Protein AF-A0AAV5EXF1-F1 (afdb_monomer_lite)

Foldseek 3Di:
DDPVVVVVVVVVVVPDDDDDDDALLVVQVVVVVCQVPDPDHALFAAAEAEDQAEHPPPPDDPPDDDPPQLCVSHPVVCQDPPQDHHAYEYEYEDPHYDQNSRQSNRVSSVHYYHYDDDPVCVVVVVCVRVVQSVQWFWFFKKKKKFFDDPQKFWDDKDFPSWDKDQDPSRGMIMTGPGIDGAFDKGKMKIKMFADDDQAKGFTMWMKMWTAGSVVRDIDIDTDDTDIDHHDNDDPPDPDDPVVVVVVPGTDIDMDMDMDTHHDD

Secondary structure (DSSP, 8-state):
--HHHHHHHHHHHHT----S---HHHHHHHHHHHHHS-SS--SS-EEEEEESS--SSS-----SS----GGGGS-HHHH--SS-PPEEEEEEESTTS-HHHHHHHHHHHT--EEEE-SHHHHHHHHHHHHHHHHTEEEEEEEEEEEE-STT-EEEEEE-TTS-EEE-TTSSEEEEEEEEEETT-EEEEEEEEEE---SS-EEEEEEEEEEEETTTTEEEEEEPPPEEEPPP---------HHHHHHTTSPEEEEEEEEEE----

Structure (mmCIF, N/CA/C/O backbone):
data_AF-A0AAV5EXF1-F1
#
_entry.id   AF-A0AAV5EXF1-F1
#
loop_
_atom_site.group_PDB
_atom_site.id
_atom_site.type_symbol
_atom_site.label_atom_id
_atom_site.label_alt_id
_atom_site.label_comp_id
_atom_site.label_asym_id
_atom_site.label_entity_id
_atom_site.label_seq_id
_atom_site.pdbx_PDB_ins_code
_atom_site.Cartn_x
_atom_site.Cartn_y
_atom_site.Cartn_z
_atom_site.occupancy
_atom_site.B_iso_or_equiv
_atom_site.auth_seq_id
_atom_site.auth_comp_id
_atom_site.auth_asym_id
_atom_site.auth_atom_id
_atom_site.pdbx_PDB_model_num
ATOM 1 N N . MET A 1 1 ? -5.592 -0.844 -23.411 1.00 72.50 1 MET A N 1
ATOM 2 C CA . MET A 1 1 ? -4.519 -0.380 -24.326 1.00 72.50 1 MET A CA 1
ATOM 3 C C . MET A 1 1 ? -4.860 -0.797 -25.753 1.00 72.50 1 MET A C 1
ATOM 5 O O . MET A 1 1 ? -5.254 -1.940 -25.942 1.00 72.50 1 MET A O 1
ATOM 9 N N . SER A 1 2 ? -4.762 0.099 -26.742 1.00 89.19 2 SER A N 1
ATOM 10 C CA . SER A 1 2 ? -5.001 -0.257 -28.152 1.00 89.19 2 SER A CA 1
ATOM 11 C C . SER A 1 2 ? -3.795 -0.987 -28.757 1.00 89.19 2 SER A C 1
ATOM 13 O O . SER A 1 2 ? -2.671 -0.839 -28.274 1.00 89.19 2 SER A O 1
ATOM 15 N N . HIS A 1 3 ? -4.005 -1.739 -29.843 1.00 94.19 3 HIS A N 1
ATOM 16 C CA . HIS A 1 3 ? -2.912 -2.393 -30.577 1.00 94.19 3 HIS A CA 1
ATOM 17 C C . HIS A 1 3 ? -1.842 -1.384 -31.028 1.00 94.19 3 HIS A C 1
ATOM 19 O O . HIS A 1 3 ? -0.647 -1.625 -30.878 1.00 94.19 3 HIS A O 1
ATOM 25 N N . HIS A 1 4 ? -2.278 -0.217 -31.514 1.00 94.44 4 HIS A N 1
ATOM 26 C CA . HIS A 1 4 ? -1.384 0.863 -31.923 1.00 94.44 4 HIS A CA 1
ATOM 27 C C . HIS A 1 4 ? -0.541 1.397 -30.755 1.00 94.44 4 HIS A C 1
ATOM 29 O O . HIS A 1 4 ? 0.677 1.487 -30.880 1.00 94.44 4 HIS A O 1
ATOM 35 N N . GLY A 1 5 ? -1.161 1.666 -29.598 1.00 92.38 5 GLY A N 1
ATOM 36 C CA . GLY A 1 5 ? -0.439 2.134 -28.411 1.00 92.38 5 GLY A CA 1
ATOM 37 C C . GLY A 1 5 ? 0.588 1.117 -27.906 1.00 92.38 5 GLY A C 1
ATOM 38 O O . GLY A 1 5 ? 1.703 1.491 -27.554 1.00 92.38 5 GLY A O 1
ATOM 39 N N . ARG A 1 6 ? 0.259 -0.184 -27.958 1.00 94.31 6 ARG A N 1
ATOM 40 C CA . ARG A 1 6 ? 1.209 -1.259 -27.631 1.00 94.31 6 ARG A CA 1
ATOM 41 C C . ARG A 1 6 ? 2.420 -1.246 -28.564 1.00 94.31 6 ARG A C 1
ATOM 43 O O . ARG A 1 6 ? 3.548 -1.362 -28.099 1.00 94.31 6 ARG A O 1
ATOM 50 N N . GLN A 1 7 ? 2.198 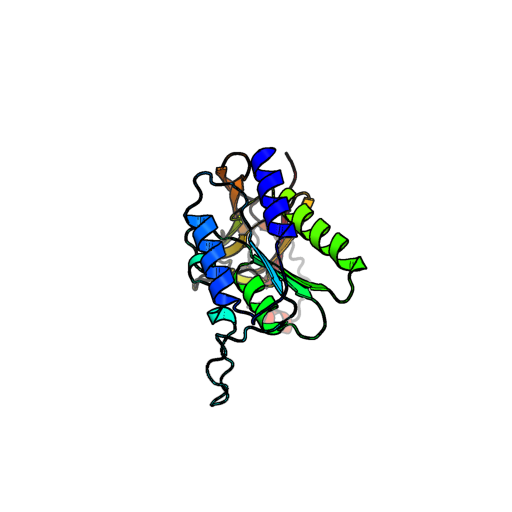-1.110 -29.869 1.00 96.56 7 GLN A N 1
ATOM 51 C CA . GLN A 1 7 ? 3.280 -1.086 -30.852 1.00 96.56 7 GLN A CA 1
ATOM 52 C C . GLN A 1 7 ? 4.192 0.135 -30.673 1.00 96.56 7 GLN A C 1
ATOM 54 O O . GLN A 1 7 ? 5.409 -0.010 -30.736 1.00 96.56 7 GLN A O 1
ATOM 59 N N . GLN A 1 8 ? 3.622 1.312 -30.398 1.00 95.75 8 GLN A N 1
ATOM 60 C CA . GLN A 1 8 ? 4.396 2.521 -30.102 1.00 95.75 8 GLN A CA 1
ATOM 61 C C . GLN A 1 8 ? 5.252 2.359 -28.841 1.00 95.75 8 GLN A C 1
ATOM 63 O O . GLN A 1 8 ? 6.430 2.706 -28.857 1.00 95.75 8 GLN A O 1
ATOM 68 N N . ALA A 1 9 ? 4.695 1.780 -27.773 1.00 94.69 9 ALA A N 1
ATOM 69 C CA . ALA A 1 9 ? 5.448 1.501 -26.552 1.00 94.69 9 ALA A CA 1
ATOM 70 C C . ALA A 1 9 ? 6.615 0.532 -26.811 1.00 94.69 9 ALA A C 1
ATOM 72 O O . ALA A 1 9 ? 7.732 0.794 -26.378 1.00 94.69 9 ALA A O 1
ATOM 73 N N . LEU A 1 10 ? 6.390 -0.541 -27.580 1.00 96.12 10 LEU A N 1
ATOM 74 C CA . LEU A 1 10 ? 7.450 -1.484 -27.958 1.00 96.12 10 LEU A CA 1
ATOM 75 C C . LEU A 1 10 ? 8.555 -0.819 -28.787 1.00 96.12 10 LEU A C 1
ATOM 77 O O . LEU A 1 10 ? 9.731 -1.090 -28.570 1.00 96.12 10 LEU A O 1
ATOM 81 N N . GLN A 1 11 ? 8.197 0.066 -29.718 1.00 96.75 11 GLN A N 1
ATOM 82 C CA . GLN A 1 11 ? 9.179 0.830 -30.490 1.00 96.75 11 GLN A CA 1
ATOM 83 C C . GLN A 1 11 ? 10.010 1.756 -29.596 1.00 96.75 11 GLN A C 1
ATOM 85 O O . GLN A 1 11 ? 11.226 1.800 -29.753 1.00 96.75 11 GLN A O 1
ATOM 90 N N . ALA A 1 12 ? 9.374 2.448 -28.645 1.00 96.12 12 ALA A N 1
ATOM 91 C CA . ALA A 1 12 ? 10.073 3.295 -27.685 1.00 96.12 12 ALA A CA 1
ATOM 92 C C . ALA A 1 12 ? 11.038 2.477 -26.810 1.00 96.12 12 ALA A C 1
ATOM 94 O O . ALA A 1 12 ? 12.201 2.851 -26.691 1.00 96.12 12 ALA A O 1
ATOM 95 N N . ILE A 1 13 ? 10.594 1.329 -26.283 1.00 94.62 13 ILE A N 1
ATOM 96 C CA . ILE A 1 13 ? 11.432 0.407 -25.498 1.00 94.62 13 ILE A CA 1
ATOM 97 C C . ILE A 1 13 ? 12.645 -0.059 -26.312 1.00 94.62 13 ILE A C 1
ATOM 99 O O . ILE A 1 13 ? 13.771 0.036 -25.839 1.00 94.62 13 ILE A O 1
ATOM 103 N N . ASN A 1 14 ? 12.442 -0.480 -27.563 1.00 96.00 14 ASN A N 1
ATOM 104 C CA . ASN A 1 14 ? 13.530 -0.938 -28.436 1.00 96.00 14 ASN A CA 1
ATOM 105 C C . ASN A 1 14 ? 14.502 0.181 -28.852 1.00 96.00 14 ASN A C 1
ATOM 107 O O . ASN A 1 14 ? 15.577 -0.111 -29.368 1.00 96.00 14 ASN A O 1
ATOM 111 N N . SER A 1 15 ? 14.119 1.449 -28.675 1.00 96.31 15 SER A N 1
ATOM 112 C CA . SER A 1 15 ? 14.977 2.607 -28.951 1.00 96.31 15 SER A CA 1
ATOM 113 C C . SER A 1 15 ? 15.796 3.068 -27.743 1.00 96.31 15 SER A C 1
ATOM 115 O O . SER A 1 15 ? 16.634 3.958 -27.889 1.00 96.31 15 SER A O 1
ATOM 117 N N . LEU A 1 16 ? 15.556 2.491 -26.558 1.00 94.38 16 LEU A N 1
ATOM 118 C CA . LEU A 1 16 ? 16.329 2.801 -25.361 1.00 94.38 16 LEU A CA 1
ATOM 119 C C . LEU A 1 16 ? 17.790 2.383 -25.560 1.00 94.38 16 LEU A C 1
ATOM 121 O O . LEU A 1 16 ? 18.087 1.303 -26.064 1.00 94.38 16 LEU A O 1
ATOM 125 N N . GLY A 1 17 ? 18.703 3.251 -25.137 1.00 92.50 17 GLY A N 1
ATOM 126 C CA . GLY A 1 17 ? 20.138 2.999 -25.135 1.00 92.50 17 GLY A CA 1
ATOM 127 C C . GLY A 1 17 ? 20.757 3.544 -23.857 1.00 92.50 17 GLY A C 1
ATOM 128 O O . GLY A 1 17 ? 20.285 4.543 -23.314 1.00 92.50 17 GLY A O 1
ATOM 129 N N . ALA A 1 18 ? 21.802 2.878 -23.371 1.00 90.56 18 ALA A N 1
ATOM 130 C CA . ALA A 1 18 ? 22.504 3.300 -22.168 1.00 90.56 18 ALA A CA 1
ATOM 131 C C . ALA A 1 18 ? 23.357 4.551 -22.437 1.00 90.56 18 ALA A C 1
ATOM 133 O O . ALA A 1 18 ? 24.099 4.616 -23.420 1.00 90.56 18 ALA A O 1
ATOM 134 N N . GLY A 1 19 ? 23.270 5.537 -21.545 1.00 86.88 19 GLY A N 1
ATOM 135 C CA . GLY A 1 19 ? 24.099 6.738 -21.573 1.00 86.88 19 GLY A CA 1
ATOM 136 C C . GLY A 1 19 ? 23.646 7.783 -20.553 1.00 86.88 19 GLY A C 1
ATOM 137 O O . GLY A 1 19 ? 22.461 7.891 -20.253 1.00 86.88 19 GLY A O 1
ATOM 138 N N . GLY A 1 20 ? 24.589 8.581 -20.044 1.00 87.25 20 GLY A N 1
ATOM 139 C CA . GLY A 1 20 ? 24.316 9.618 -19.041 1.00 87.25 20 GLY A CA 1
ATOM 140 C C . GLY A 1 20 ? 24.492 9.133 -17.597 1.00 87.25 20 GLY A C 1
ATOM 141 O O . GLY A 1 20 ? 25.357 8.304 -17.334 1.00 87.25 20 GLY A O 1
ATOM 142 N N . GLY A 1 21 ? 23.711 9.701 -16.673 1.00 88.38 21 GLY A N 1
ATOM 143 C CA . GLY A 1 21 ? 23.660 9.325 -15.253 1.00 88.38 21 GLY A CA 1
ATOM 144 C C . GLY A 1 21 ? 22.218 9.114 -14.779 1.00 88.38 21 GLY A C 1
ATOM 145 O O . GLY A 1 21 ? 21.294 9.094 -15.592 1.00 88.38 21 GLY A O 1
ATOM 146 N N . THR A 1 22 ? 22.008 9.027 -13.466 1.00 88.75 22 THR A N 1
ATOM 147 C CA . THR A 1 22 ? 20.730 8.583 -12.881 1.00 88.75 22 THR A CA 1
ATOM 148 C C . THR A 1 22 ? 20.072 9.704 -12.079 1.00 88.75 22 THR A C 1
ATOM 150 O O . THR A 1 22 ? 20.626 10.168 -11.089 1.00 88.75 22 THR A O 1
ATOM 153 N N . ASN A 1 23 ? 18.884 10.156 -12.494 1.00 90.62 23 ASN A N 1
ATOM 154 C CA . ASN A 1 23 ? 18.104 11.185 -11.792 1.00 90.62 23 ASN A CA 1
ATOM 155 C C . ASN A 1 23 ? 16.725 10.632 -11.412 1.00 90.62 23 ASN A C 1
ATOM 157 O O . ASN A 1 23 ? 15.747 10.776 -12.152 1.00 90.62 23 ASN A O 1
ATOM 161 N N . ILE A 1 24 ? 16.669 9.973 -10.257 1.00 90.62 24 ILE A N 1
ATOM 162 C CA . ILE A 1 24 ? 15.478 9.320 -9.717 1.00 90.62 24 ILE A CA 1
ATOM 163 C C . ILE A 1 24 ? 14.408 10.370 -9.424 1.00 90.62 24 ILE A C 1
ATOM 165 O O . ILE A 1 24 ? 13.261 10.206 -9.834 1.00 90.62 24 ILE A O 1
ATOM 169 N N . ALA A 1 25 ? 14.769 11.491 -8.792 1.00 88.44 25 ALA A N 1
ATOM 170 C CA . ALA A 1 25 ? 13.785 12.512 -8.429 1.00 88.44 25 ALA A CA 1
ATOM 171 C C . ALA A 1 25 ? 13.060 13.099 -9.656 1.00 88.44 25 ALA A C 1
ATOM 173 O O . ALA A 1 25 ? 11.842 13.288 -9.633 1.00 88.44 25 ALA A O 1
ATOM 174 N N . ASP A 1 26 ? 13.784 13.389 -10.742 1.00 89.62 26 ASP A N 1
ATOM 175 C CA . ASP A 1 26 ? 13.178 13.890 -11.982 1.00 89.62 26 ASP A CA 1
ATOM 176 C C . ASP A 1 26 ? 12.340 12.815 -12.691 1.00 89.62 26 ASP A C 1
ATOM 178 O O . ASP A 1 26 ? 11.256 13.115 -13.201 1.00 89.62 26 ASP A O 1
ATOM 182 N N . ALA A 1 27 ? 12.783 11.552 -12.664 1.00 92.44 27 ALA A N 1
ATOM 183 C CA . ALA A 1 27 ? 12.005 10.428 -13.181 1.00 92.44 27 ALA A CA 1
ATOM 184 C C . ALA A 1 27 ? 10.654 10.296 -12.455 1.00 92.44 27 ALA A C 1
ATOM 186 O O . ALA A 1 27 ? 9.613 10.195 -13.108 1.00 92.44 27 ALA A O 1
ATOM 187 N N . LEU A 1 28 ? 10.646 10.390 -11.120 1.00 92.12 28 LEU A N 1
ATOM 188 C CA . LEU A 1 28 ? 9.418 10.328 -10.324 1.00 92.12 28 LEU A CA 1
ATOM 189 C C . LEU A 1 28 ? 8.504 11.532 -10.560 1.00 92.12 28 LEU A C 1
ATOM 191 O O . LEU A 1 28 ? 7.297 11.359 -10.719 1.00 92.12 28 LEU A O 1
ATOM 195 N N . LYS A 1 29 ? 9.054 12.748 -10.670 1.00 90.44 29 LYS A N 1
ATOM 196 C CA . LYS A 1 29 ? 8.267 13.944 -11.031 1.00 90.44 29 LYS A CA 1
ATOM 197 C C . LYS A 1 29 ? 7.587 13.783 -12.390 1.00 90.44 29 LYS A C 1
ATOM 199 O O . LYS A 1 29 ? 6.412 14.116 -12.536 1.00 90.44 29 LYS A O 1
ATOM 204 N N . LYS A 1 30 ? 8.303 13.252 -13.385 1.00 93.56 30 LYS A N 1
ATOM 205 C CA . LYS A 1 30 ? 7.747 12.975 -14.717 1.00 93.56 30 LYS A CA 1
ATOM 206 C C . LYS A 1 30 ? 6.668 11.897 -14.670 1.00 93.56 30 LYS A C 1
ATOM 208 O O . LYS A 1 30 ? 5.628 12.078 -15.298 1.00 93.56 30 LYS A O 1
ATOM 213 N N . ALA A 1 31 ? 6.885 10.820 -13.916 1.00 93.12 31 ALA A N 1
ATOM 214 C CA . ALA A 1 31 ? 5.892 9.763 -13.738 1.00 93.12 31 ALA A CA 1
ATOM 215 C C . ALA A 1 31 ? 4.594 10.314 -13.128 1.00 93.12 31 ALA A C 1
ATOM 217 O O . ALA A 1 31 ? 3.514 10.087 -13.674 1.00 93.12 31 ALA A O 1
ATOM 218 N N . MET A 1 32 ? 4.703 11.121 -12.068 1.00 89.88 32 MET A N 1
ATOM 219 C CA . MET A 1 32 ? 3.543 11.762 -11.443 1.00 89.88 32 MET A CA 1
ATOM 220 C C . MET A 1 32 ? 2.831 12.723 -12.383 1.00 89.88 32 MET A C 1
ATOM 222 O O . MET A 1 32 ? 1.611 12.673 -12.486 1.00 89.88 32 MET A O 1
ATOM 226 N N . LYS A 1 33 ? 3.571 13.505 -13.171 1.00 91.31 33 LYS A N 1
ATOM 227 C CA . LYS A 1 33 ? 2.966 14.363 -14.191 1.00 91.31 33 LYS A CA 1
ATOM 228 C C . LYS A 1 33 ? 2.163 13.570 -15.228 1.00 91.31 33 LYS A C 1
ATOM 230 O O . LYS A 1 33 ? 1.056 13.961 -15.570 1.00 91.31 33 LYS A O 1
ATOM 235 N N . VAL A 1 34 ? 2.677 12.432 -15.706 1.00 92.38 34 VAL A N 1
ATOM 236 C CA . VAL A 1 34 ? 1.935 11.548 -16.630 1.00 92.38 34 VAL A CA 1
ATOM 237 C C . VAL A 1 34 ? 0.660 11.009 -15.976 1.00 92.38 34 VAL A C 1
ATOM 239 O O . VAL A 1 34 ? -0.383 10.917 -16.623 1.00 92.38 34 VAL A O 1
ATOM 242 N N . ILE A 1 35 ? 0.740 10.658 -14.695 1.00 90.44 35 ILE A N 1
ATOM 243 C CA . ILE A 1 35 ? -0.382 10.183 -13.885 1.00 90.44 35 ILE A CA 1
ATOM 244 C C . ILE A 1 35 ? -1.432 11.283 -13.696 1.00 90.44 35 ILE A C 1
ATOM 246 O O . ILE A 1 35 ? -2.617 10.979 -13.802 1.00 90.44 35 ILE A O 1
ATOM 250 N N . GLU A 1 36 ? -1.027 12.522 -13.442 1.00 88.12 36 GLU A N 1
ATOM 251 C CA . GLU A 1 36 ? -1.909 13.674 -13.224 1.00 88.12 36 GLU A CA 1
ATOM 252 C C . GLU A 1 36 ? -2.567 14.151 -14.531 1.00 88.12 36 GLU A C 1
ATOM 254 O O . GLU A 1 36 ? -3.778 14.372 -14.567 1.00 88.12 36 GLU A O 1
ATOM 259 N N . ASP A 1 37 ? -1.802 14.218 -15.626 1.00 90.94 37 ASP A N 1
ATOM 260 C CA . ASP A 1 37 ? -2.244 14.736 -16.931 1.00 90.94 37 ASP A CA 1
ATOM 261 C C . ASP A 1 37 ? -3.066 13.715 -17.752 1.00 90.94 37 ASP A C 1
ATOM 263 O O . ASP A 1 37 ? -3.543 14.010 -18.857 1.00 90.94 37 ASP A O 1
ATOM 267 N N . ARG A 1 38 ? -3.234 12.478 -17.262 1.00 88.56 38 ARG A N 1
ATOM 268 C CA . ARG A 1 38 ? -3.918 11.417 -18.015 1.00 88.56 38 ARG A CA 1
ATOM 269 C C . ARG A 1 38 ? -5.399 11.732 -18.226 1.00 88.56 38 ARG A C 1
ATOM 271 O O . ARG A 1 38 ? -6.137 12.085 -17.312 1.00 88.56 38 ARG A O 1
ATOM 278 N N . ARG A 1 39 ? -5.878 11.476 -19.446 1.00 88.12 39 ARG A N 1
ATOM 279 C CA . ARG A 1 39 ? -7.298 11.652 -19.802 1.00 88.12 39 ARG A CA 1
ATOM 280 C C . ARG A 1 39 ? -8.216 10.617 -19.152 1.00 88.12 39 ARG A C 1
ATOM 282 O O . ARG A 1 39 ? -9.372 10.919 -18.882 1.00 88.12 39 ARG A O 1
ATOM 289 N N . TYR A 1 40 ? -7.711 9.403 -18.944 1.00 85.00 40 TYR A N 1
ATOM 290 C CA . TYR A 1 40 ? -8.460 8.286 -18.374 1.00 85.00 40 TYR A CA 1
ATOM 291 C C . TYR A 1 40 ? -7.837 7.888 -17.043 1.00 85.00 40 TYR A C 1
ATOM 293 O O . TYR A 1 40 ? -6.648 7.570 -16.990 1.00 85.00 40 TYR A O 1
ATOM 301 N N . LYS A 1 41 ? -8.636 7.902 -15.974 1.00 83.62 41 LYS A N 1
ATOM 302 C CA . LYS A 1 41 ? -8.207 7.454 -14.652 1.00 83.62 41 LYS A CA 1
ATOM 303 C C . LYS A 1 41 ? -8.583 5.990 -14.463 1.00 83.62 41 LYS A C 1
ATOM 305 O O . LYS A 1 41 ? -9.752 5.642 -14.549 1.00 83.62 41 LYS A O 1
ATOM 310 N N . ASN A 1 42 ? -7.571 5.156 -14.253 1.00 82.06 42 ASN A N 1
ATOM 311 C CA . ASN A 1 42 ? -7.766 3.783 -13.803 1.00 82.06 42 ASN A CA 1
ATOM 312 C C . ASN A 1 42 ? -8.008 3.799 -12.290 1.00 82.06 42 ASN A C 1
ATOM 314 O O . ASN A 1 42 ? -7.447 4.667 -11.615 1.00 82.06 42 ASN A O 1
ATOM 318 N N . SER A 1 43 ? -8.796 2.847 -11.785 1.00 78.88 43 SER A N 1
ATOM 319 C CA . SER A 1 43 ? -9.003 2.657 -10.345 1.00 78.88 43 SER A CA 1
ATOM 320 C C . SER A 1 43 ? -7.694 2.291 -9.652 1.00 78.88 43 SER A C 1
ATOM 322 O O . SER A 1 43 ? -7.297 2.935 -8.688 1.00 78.88 43 SER A O 1
ATOM 324 N N . VAL A 1 44 ? -6.948 1.339 -10.216 1.00 84.00 44 VAL A N 1
ATOM 325 C CA . VAL A 1 44 ? -5.592 0.989 -9.775 1.00 84.00 44 VAL A CA 1
ATOM 326 C C . VAL A 1 44 ? -4.550 1.700 -10.643 1.00 84.00 44 VAL A C 1
ATOM 328 O O . VAL A 1 44 ? -4.563 1.595 -11.872 1.00 84.00 44 VAL A O 1
ATOM 331 N N . CYS A 1 45 ? -3.627 2.423 -10.007 1.00 87.56 45 CYS A N 1
ATOM 332 C CA . CYS A 1 45 ? -2.518 3.112 -10.663 1.00 87.56 45 CYS A CA 1
ATOM 333 C C . CYS A 1 45 ? -1.254 3.009 -9.805 1.00 87.56 45 CYS A C 1
ATOM 335 O O . CYS A 1 45 ? -1.270 3.405 -8.644 1.00 87.56 45 CYS A O 1
ATOM 337 N N . SER A 1 46 ? -0.155 2.545 -10.395 1.00 90.50 46 SER A N 1
ATOM 338 C CA . SER A 1 46 ? 1.138 2.400 -9.724 1.00 90.50 46 SER A CA 1
ATOM 339 C C . SER A 1 46 ? 2.292 2.837 -10.626 1.00 90.50 46 SER A C 1
ATOM 341 O O . SER A 1 46 ? 2.154 2.928 -11.850 1.00 90.50 46 SER A O 1
ATOM 343 N N . VAL A 1 47 ? 3.434 3.127 -10.008 1.00 93.31 47 VAL A N 1
ATOM 344 C CA . VAL A 1 47 ? 4.709 3.405 -10.675 1.00 93.31 47 VAL A CA 1
ATOM 345 C C . VAL A 1 47 ? 5.641 2.224 -10.446 1.00 93.31 47 VAL A C 1
ATOM 347 O O . VAL A 1 47 ? 5.803 1.768 -9.319 1.00 93.31 47 VAL A O 1
ATOM 350 N N . ILE A 1 48 ? 6.285 1.752 -11.511 1.00 94.94 48 ILE A N 1
ATOM 351 C CA . ILE A 1 48 ? 7.385 0.792 -11.419 1.00 94.94 48 ILE A CA 1
ATOM 352 C C . ILE A 1 48 ? 8.681 1.553 -11.697 1.00 94.94 48 ILE A C 1
ATOM 354 O O . ILE A 1 48 ? 8.844 2.120 -12.779 1.00 94.94 48 ILE A O 1
ATOM 358 N N . LEU A 1 49 ? 9.576 1.591 -10.712 1.00 94.56 49 LEU A N 1
ATOM 359 C CA . LEU A 1 49 ? 10.889 2.222 -10.806 1.00 94.56 49 LEU A CA 1
ATOM 360 C C . LEU A 1 49 ? 11.956 1.140 -10.960 1.00 94.56 49 LEU A C 1
ATOM 362 O O . LEU A 1 49 ? 12.055 0.255 -10.120 1.00 94.56 49 LEU A O 1
ATOM 366 N N . LEU A 1 50 ? 12.767 1.230 -12.009 1.00 93.38 50 LEU A N 1
ATOM 367 C CA . LEU A 1 50 ? 13.869 0.308 -12.282 1.00 93.38 50 LEU A CA 1
ATOM 368 C C . LEU A 1 50 ? 15.176 1.094 -12.194 1.00 93.38 50 LEU A C 1
ATOM 370 O O . LEU A 1 50 ? 15.290 2.124 -12.858 1.00 93.38 50 LEU A O 1
ATOM 374 N N . SER A 1 51 ? 16.131 0.643 -11.381 1.00 92.25 51 SER A N 1
ATOM 375 C CA . SER A 1 51 ? 17.436 1.303 -11.256 1.00 92.25 51 SER A CA 1
ATOM 376 C C . SER A 1 51 ? 18.556 0.299 -11.007 1.00 92.25 51 SER A C 1
ATOM 378 O O . SER A 1 51 ? 18.443 -0.551 -10.131 1.00 92.25 51 SER A O 1
ATOM 380 N N . ASP A 1 52 ? 19.651 0.434 -11.743 1.00 89.44 52 ASP A N 1
ATOM 381 C CA . ASP A 1 52 ? 20.919 -0.281 -11.554 1.00 89.44 52 ASP A CA 1
ATOM 382 C C . ASP A 1 52 ? 22.008 0.604 -10.916 1.00 89.44 52 ASP A C 1
ATOM 384 O O . ASP A 1 52 ? 23.134 0.166 -10.704 1.00 89.44 52 ASP A O 1
ATOM 388 N N . GLY A 1 53 ? 21.675 1.858 -10.593 1.00 86.06 53 GLY A N 1
ATOM 389 C CA . GLY A 1 53 ? 22.609 2.837 -10.047 1.00 86.06 53 GLY A CA 1
ATOM 390 C C . GLY A 1 53 ? 21.990 3.760 -8.998 1.00 86.06 53 GLY A C 1
ATOM 391 O O . GLY A 1 53 ? 20.819 3.636 -8.623 1.00 86.06 53 GLY A O 1
ATOM 392 N N . GLN A 1 54 ? 22.805 4.694 -8.517 1.00 85.38 54 GLN A N 1
ATOM 393 C CA . GLN A 1 54 ? 22.458 5.664 -7.472 1.00 85.38 54 GLN A CA 1
ATOM 394 C C . GLN A 1 54 ? 22.052 7.004 -8.091 1.00 85.38 54 GLN A C 1
ATOM 396 O O . GLN A 1 54 ? 22.531 7.341 -9.172 1.00 85.38 54 GLN A O 1
ATOM 401 N N . ASP A 1 55 ? 21.209 7.798 -7.423 1.00 81.19 55 ASP A N 1
ATOM 402 C CA . ASP A 1 55 ? 20.877 9.143 -7.913 1.00 81.19 55 ASP A CA 1
ATOM 403 C C . ASP A 1 55 ? 22.135 10.028 -7.913 1.00 81.19 55 ASP A C 1
ATOM 405 O O . ASP A 1 55 ? 22.678 10.344 -6.861 1.00 81.19 55 ASP A O 1
ATOM 409 N N . THR A 1 56 ? 22.614 10.431 -9.090 1.00 76.62 56 THR A N 1
ATOM 410 C CA . THR A 1 56 ? 23.852 11.211 -9.251 1.00 76.62 56 THR A CA 1
ATOM 411 C C . THR A 1 56 ? 23.618 12.722 -9.293 1.00 76.62 56 THR A C 1
ATOM 413 O O . THR A 1 56 ? 24.577 13.485 -9.392 1.00 76.62 56 THR A O 1
ATOM 416 N N . TYR A 1 57 ? 22.362 13.181 -9.270 1.00 69.25 57 TYR A N 1
ATOM 417 C CA . TYR A 1 57 ? 22.001 14.585 -9.524 1.00 69.25 57 TYR A CA 1
ATOM 418 C C . TYR A 1 57 ? 21.498 15.321 -8.284 1.00 69.25 57 TYR A C 1
ATOM 420 O O . TYR A 1 57 ? 21.593 16.545 -8.223 1.00 69.25 57 TYR A O 1
ATOM 428 N N . ASN A 1 58 ? 20.981 14.595 -7.297 1.00 66.00 58 ASN A N 1
ATOM 429 C CA . ASN A 1 58 ? 20.417 15.148 -6.070 1.00 66.00 58 ASN A CA 1
ATOM 430 C C . ASN A 1 58 ? 21.281 14.852 -4.836 1.00 66.00 58 ASN A C 1
ATOM 432 O O . ASN A 1 58 ? 20.846 15.117 -3.715 1.00 66.00 58 ASN A O 1
ATOM 436 N N . VAL A 1 59 ? 22.527 14.394 -5.032 1.00 57.56 59 VAL A N 1
ATOM 437 C CA . VAL A 1 59 ? 23.560 14.293 -3.984 1.00 57.56 59 VAL A CA 1
ATOM 438 C C . VAL A 1 59 ? 24.008 15.699 -3.566 1.00 57.56 59 VAL A C 1
ATOM 440 O O . VAL A 1 59 ? 25.103 16.167 -3.876 1.00 57.56 59 VAL A O 1
ATOM 443 N N . SER A 1 60 ? 23.137 16.425 -2.870 1.00 48.41 60 SER A N 1
ATOM 444 C CA . SER A 1 60 ? 23.518 17.651 -2.178 1.00 48.41 60 SER A CA 1
ATOM 445 C C . SER A 1 60 ? 24.259 17.275 -0.897 1.00 48.41 60 SER A C 1
ATOM 447 O O . SER A 1 60 ? 23.649 17.007 0.129 1.00 48.41 60 SER A O 1
ATOM 449 N N . SER A 1 61 ? 25.593 17.301 -0.975 1.00 41.00 61 SER A N 1
ATOM 450 C CA . SER A 1 61 ? 26.524 17.531 0.141 1.00 41.00 61 SER A CA 1
ATOM 451 C C . SER A 1 61 ? 26.376 16.630 1.379 1.00 41.00 61 SER A C 1
ATOM 453 O O . SER A 1 61 ? 25.718 16.991 2.349 1.00 41.00 61 SER A O 1
ATOM 455 N N . ASN A 1 62 ? 27.184 15.564 1.421 1.00 40.16 62 ASN A N 1
ATOM 456 C CA . ASN A 1 62 ? 27.668 14.897 2.643 1.00 40.16 62 ASN A CA 1
ATOM 457 C C . ASN A 1 62 ? 28.540 15.827 3.526 1.00 40.16 62 ASN A C 1
ATOM 459 O O . ASN A 1 62 ? 29.604 15.442 4.012 1.00 40.16 62 ASN A O 1
ATOM 463 N N . VAL A 1 63 ? 28.125 17.078 3.731 1.00 41.09 63 VAL A N 1
ATOM 464 C CA . VAL A 1 63 ? 28.725 17.969 4.722 1.00 41.09 63 VAL A CA 1
ATOM 465 C C . VAL A 1 63 ? 27.845 17.894 5.964 1.00 41.09 63 VAL A C 1
ATOM 467 O O . VAL A 1 63 ? 26.715 18.365 5.967 1.00 41.09 63 VAL A O 1
ATOM 470 N N . GLN A 1 64 ? 28.399 17.297 7.022 1.00 39.25 64 GLN A N 1
ATOM 471 C CA . GLN A 1 64 ? 27.844 17.238 8.378 1.00 39.25 64 GLN A CA 1
ATOM 472 C C . GLN A 1 64 ? 26.662 16.267 8.603 1.00 39.25 64 GLN A C 1
ATOM 474 O O . GLN A 1 64 ? 25.518 16.676 8.760 1.00 39.25 64 GLN A O 1
ATOM 479 N N . GLY A 1 65 ? 26.973 14.969 8.739 1.00 38.47 65 GLY A N 1
ATOM 480 C CA . GLY A 1 65 ? 26.490 14.094 9.831 1.00 38.47 65 GLY A CA 1
ATOM 481 C C . GLY A 1 65 ? 24.986 13.970 10.120 1.00 38.47 65 GLY A C 1
ATOM 482 O O . GLY A 1 65 ? 24.623 13.436 11.164 1.00 38.47 65 GLY A O 1
ATOM 483 N N . THR A 1 66 ? 24.113 14.439 9.238 1.00 40.97 66 THR A N 1
ATOM 484 C CA . THR A 1 66 ? 22.663 14.311 9.347 1.00 40.97 66 THR A CA 1
ATOM 485 C C . THR A 1 66 ? 22.204 13.497 8.151 1.00 40.97 66 THR A C 1
ATOM 487 O O . THR A 1 66 ? 22.447 13.866 7.008 1.00 40.97 66 THR A O 1
ATOM 490 N N . SER A 1 67 ? 21.631 12.325 8.423 1.00 41.56 67 SER A N 1
ATOM 491 C CA . SER A 1 67 ? 21.080 11.427 7.412 1.00 41.56 67 SER A CA 1
ATOM 492 C C . SER A 1 67 ? 20.038 12.206 6.604 1.00 41.56 67 SER A C 1
ATOM 494 O O . SER A 1 67 ? 18.946 12.490 7.103 1.00 41.56 67 SER A O 1
ATOM 496 N N . THR A 1 68 ? 20.392 12.650 5.395 1.00 47.75 68 THR A N 1
ATOM 497 C CA . THR A 1 68 ? 19.430 13.252 4.474 1.00 47.75 68 THR A CA 1
ATOM 498 C C . THR A 1 68 ? 18.427 12.168 4.148 1.00 47.75 68 THR A C 1
ATOM 500 O O . THR A 1 68 ? 18.762 11.181 3.502 1.00 47.75 68 THR A O 1
ATOM 503 N N . SER A 1 69 ? 17.212 12.309 4.667 1.00 57.41 69 SER A N 1
ATOM 504 C CA . SER A 1 69 ? 16.168 11.320 4.459 1.00 57.41 69 SER A CA 1
ATOM 505 C C . SER A 1 69 ? 15.915 11.205 2.956 1.00 57.41 69 SER A C 1
ATOM 507 O O . SER A 1 69 ? 15.454 12.167 2.339 1.00 57.41 69 SER A O 1
ATOM 509 N N . ASN A 1 70 ? 16.196 10.034 2.375 1.00 62.84 70 ASN A N 1
ATOM 510 C CA . ASN A 1 70 ? 15.964 9.710 0.959 1.00 62.84 70 ASN A CA 1
ATOM 511 C C . ASN A 1 70 ? 14.505 9.960 0.511 1.00 62.84 70 ASN A C 1
ATOM 513 O O . ASN A 1 70 ? 14.206 10.000 -0.680 1.00 62.84 70 ASN A O 1
ATOM 517 N N . ARG A 1 71 ? 13.598 10.239 1.462 1.00 61.91 71 ARG A N 1
ATOM 518 C CA . ARG A 1 71 ? 12.276 10.847 1.248 1.00 61.91 71 ARG A CA 1
ATOM 519 C C . ARG A 1 71 ? 12.287 12.139 0.424 1.00 61.91 71 ARG A C 1
ATOM 521 O O . ARG A 1 71 ? 11.268 12.438 -0.185 1.00 61.91 71 ARG A O 1
ATOM 528 N N . SER A 1 72 ? 13.382 12.900 0.380 1.00 67.50 72 SER A N 1
ATOM 529 C CA . SER A 1 72 ? 13.475 14.116 -0.449 1.00 67.50 72 SER A CA 1
ATOM 530 C C . SER A 1 72 ? 13.393 13.834 -1.956 1.00 67.50 72 SER A C 1
ATOM 532 O O . SER A 1 72 ? 13.030 14.726 -2.724 1.00 67.50 72 SER A O 1
ATOM 534 N N . LEU A 1 73 ? 13.692 12.598 -2.377 1.00 75.88 73 LEU A N 1
ATOM 535 C CA . LEU A 1 73 ? 13.578 12.150 -3.766 1.00 75.88 73 LEU A CA 1
ATOM 536 C C . LEU A 1 73 ? 12.124 11.881 -4.174 1.00 75.88 73 LEU A C 1
ATOM 538 O O . LEU A 1 73 ? 11.814 11.890 -5.365 1.00 75.88 73 LEU A O 1
ATOM 542 N N . VAL A 1 74 ? 11.231 11.662 -3.203 1.00 75.81 74 VAL A N 1
ATOM 543 C CA . VAL A 1 74 ? 9.820 11.349 -3.441 1.00 75.81 74 VAL A CA 1
ATOM 544 C C . VAL A 1 74 ? 9.033 12.653 -3.629 1.00 75.81 74 VAL A C 1
ATOM 546 O O . VAL A 1 74 ? 8.989 13.475 -2.711 1.00 75.81 74 VAL A O 1
ATOM 549 N N . PRO A 1 75 ? 8.390 12.881 -4.792 1.00 78.19 75 PRO A N 1
ATOM 550 C CA . PRO A 1 75 ? 7.502 14.022 -4.983 1.00 78.19 75 PRO A CA 1
ATOM 551 C C . PRO A 1 75 ? 6.415 14.079 -3.906 1.00 78.19 75 PRO A C 1
ATOM 553 O O . PRO A 1 75 ? 5.823 13.057 -3.562 1.00 78.19 75 PRO A O 1
ATOM 556 N N . SER A 1 76 ? 6.088 15.278 -3.419 1.00 75.88 76 SER A N 1
ATOM 557 C CA . SER A 1 76 ? 5.027 15.456 -2.419 1.00 75.88 76 SER A CA 1
ATOM 558 C C . SER A 1 76 ? 3.671 14.929 -2.890 1.00 75.88 76 SER A C 1
ATOM 560 O O . SER A 1 76 ? 2.901 14.461 -2.066 1.00 75.88 76 SER A O 1
ATOM 562 N N . SER A 1 77 ? 3.395 14.906 -4.198 1.00 69.62 77 SER A N 1
ATOM 563 C CA . SER A 1 77 ? 2.173 14.305 -4.748 1.00 69.62 77 SER A CA 1
ATOM 564 C C . SER A 1 77 ? 2.054 12.793 -4.517 1.00 69.62 77 SER A C 1
ATOM 566 O O . SER A 1 77 ? 0.941 12.285 -4.506 1.00 69.62 77 SER A O 1
ATOM 568 N N . ILE A 1 78 ? 3.161 12.080 -4.277 1.00 72.81 78 ILE A N 1
ATOM 569 C CA . ILE A 1 78 ? 3.151 10.666 -3.850 1.00 72.81 78 ILE A CA 1
ATOM 570 C C . ILE A 1 78 ? 2.908 10.549 -2.338 1.00 72.81 78 ILE A C 1
ATOM 572 O O . ILE A 1 78 ? 2.348 9.563 -1.870 1.00 72.81 78 ILE A O 1
ATOM 576 N N . LEU A 1 79 ? 3.343 11.554 -1.573 1.00 69.94 79 LEU A N 1
ATOM 577 C CA . LEU A 1 79 ? 3.261 11.581 -0.110 1.00 69.94 79 LEU A CA 1
ATOM 578 C C . LEU A 1 79 ? 1.946 12.175 0.417 1.00 69.94 79 LEU A C 1
ATOM 580 O O . LEU A 1 79 ? 1.656 12.036 1.604 1.00 69.94 79 LEU A O 1
ATOM 584 N N . ASN A 1 80 ? 1.190 12.878 -0.427 1.00 60.88 80 ASN A N 1
ATOM 585 C CA . ASN A 1 80 ? -0.023 13.581 -0.031 1.00 60.88 80 ASN A CA 1
ATOM 586 C C . ASN A 1 80 ? -1.203 12.615 0.152 1.00 60.88 80 ASN A C 1
ATOM 588 O O . ASN A 1 80 ? -1.472 11.759 -0.686 1.00 60.88 80 ASN A O 1
ATOM 592 N N . ASP A 1 81 ? -1.946 12.834 1.235 1.00 56.53 81 ASP A N 1
ATOM 593 C CA . ASP A 1 81 ? -3.088 12.038 1.712 1.00 56.53 81 ASP A CA 1
ATOM 594 C C . ASP A 1 81 ? -4.422 12.415 1.028 1.00 56.53 81 ASP A C 1
ATOM 596 O O . ASP A 1 81 ? -5.503 12.203 1.565 1.00 56.53 81 ASP A O 1
ATOM 600 N N . ASP A 1 82 ? -4.373 13.009 -0.169 1.00 53.50 82 ASP A N 1
ATOM 601 C CA . ASP A 1 82 ? -5.548 13.563 -0.872 1.00 53.50 82 ASP A CA 1
ATOM 602 C C . ASP A 1 82 ? -6.428 12.479 -1.545 1.00 53.50 82 ASP A C 1
ATOM 604 O O . ASP A 1 82 ? -7.137 12.737 -2.517 1.00 53.50 82 ASP A O 1
ATOM 608 N N . GLY A 1 83 ? -6.386 11.239 -1.041 1.00 51.50 83 GLY A N 1
ATOM 609 C CA . GLY A 1 83 ? -7.252 10.141 -1.488 1.00 51.50 83 GLY A CA 1
ATOM 610 C C . GLY A 1 83 ? -6.906 9.551 -2.860 1.00 51.50 83 GLY A C 1
ATOM 611 O O . GLY A 1 83 ? -7.748 8.919 -3.480 1.00 51.50 83 GLY A O 1
ATOM 612 N N . HIS A 1 84 ? -5.688 9.765 -3.368 1.00 57.81 84 HIS A N 1
ATOM 613 C CA . HIS A 1 84 ? -5.200 9.157 -4.615 1.00 57.81 84 HIS A CA 1
ATOM 614 C C . HIS A 1 84 ? -3.738 8.720 -4.477 1.00 57.81 84 HIS A C 1
ATOM 616 O O . HIS A 1 84 ? -2.854 9.182 -5.202 1.00 57.81 84 HIS A O 1
ATOM 622 N N . ARG A 1 85 ? -3.473 7.834 -3.513 1.00 71.50 85 ARG A N 1
ATOM 623 C CA . ARG A 1 85 ? -2.122 7.329 -3.261 1.00 71.50 85 ARG A CA 1
ATOM 624 C C . ARG A 1 85 ? -1.679 6.421 -4.411 1.00 71.50 85 ARG A C 1
ATOM 626 O O . ARG A 1 85 ? -2.313 5.410 -4.695 1.00 71.50 85 ARG A O 1
ATOM 633 N N . VAL A 1 86 ? -0.593 6.796 -5.081 1.00 84.19 86 VAL A N 1
ATOM 634 C CA . VAL A 1 86 ? 0.046 5.979 -6.122 1.00 84.19 86 VAL A CA 1
ATOM 635 C C . VAL A 1 86 ? 1.159 5.169 -5.472 1.00 84.19 86 VAL A C 1
ATOM 637 O O . VAL A 1 86 ? 2.129 5.748 -4.982 1.00 84.19 86 VAL A O 1
ATOM 640 N N . SER A 1 87 ? 1.042 3.841 -5.491 1.00 86.94 87 SER A N 1
ATOM 641 C CA . SER A 1 87 ? 2.106 2.963 -5.001 1.00 86.94 87 SER A CA 1
ATOM 642 C C . SER A 1 87 ? 3.293 2.954 -5.967 1.00 86.94 87 SER A C 1
ATOM 644 O O . SER A 1 87 ? 3.126 2.945 -7.191 1.00 86.94 87 SER A O 1
ATOM 646 N N . LEU A 1 88 ? 4.508 2.952 -5.422 1.00 91.25 88 LEU A N 1
ATOM 647 C CA . LEU A 1 88 ? 5.753 2.883 -6.177 1.00 91.25 88 LEU A CA 1
ATOM 648 C C . LEU A 1 88 ? 6.495 1.596 -5.827 1.00 91.25 88 LEU A C 1
ATOM 650 O O . LEU A 1 88 ? 6.937 1.398 -4.698 1.00 91.25 88 LEU A O 1
ATOM 654 N N . HIS A 1 89 ? 6.648 0.733 -6.823 1.00 93.38 89 HIS A N 1
ATOM 655 C CA . HIS A 1 89 ? 7.368 -0.527 -6.710 1.00 93.38 89 HIS A CA 1
ATOM 656 C C . HIS A 1 89 ? 8.748 -0.370 -7.350 1.00 93.38 89 HIS A C 1
ATOM 658 O O . HIS A 1 89 ? 8.854 -0.140 -8.555 1.00 93.38 89 HIS A O 1
ATOM 664 N N . ALA A 1 90 ? 9.798 -0.430 -6.538 1.00 94.44 90 ALA A N 1
ATOM 665 C CA . ALA A 1 90 ? 11.174 -0.226 -6.962 1.00 94.44 90 ALA A CA 1
ATOM 666 C C . ALA A 1 90 ? 11.907 -1.561 -7.143 1.00 94.44 90 ALA A C 1
ATOM 668 O O . ALA A 1 90 ? 11.832 -2.439 -6.286 1.00 94.44 90 ALA A O 1
ATOM 669 N N . PHE A 1 91 ? 12.661 -1.682 -8.231 1.00 94.56 91 PHE A N 1
ATOM 670 C CA . PHE A 1 91 ? 13.517 -2.821 -8.534 1.00 94.56 91 PHE A CA 1
ATOM 671 C C . PHE A 1 91 ? 14.954 -2.332 -8.682 1.00 94.56 91 PHE A C 1
ATOM 673 O O . PHE A 1 91 ? 15.254 -1.532 -9.573 1.00 94.56 91 PHE A O 1
ATOM 680 N N . GLY A 1 92 ? 15.812 -2.793 -7.775 1.00 93.62 92 GLY A N 1
ATOM 681 C CA . GLY A 1 92 ? 17.248 -2.534 -7.794 1.00 93.62 92 GLY A CA 1
ATOM 682 C C . GLY A 1 92 ? 17.976 -3.651 -8.530 1.00 93.62 92 GLY A C 1
ATOM 683 O O . GLY A 1 92 ? 17.754 -4.812 -8.199 1.00 93.62 92 GLY A O 1
ATOM 684 N N . PHE A 1 93 ? 18.823 -3.330 -9.505 1.00 90.62 93 PHE A N 1
ATOM 685 C CA . PHE A 1 93 ? 19.575 -4.317 -10.287 1.00 90.62 93 PHE A CA 1
ATOM 686 C C . PHE A 1 93 ? 21.066 -4.246 -9.975 1.00 90.62 93 PHE A C 1
ATOM 688 O O . PHE A 1 93 ? 21.654 -3.167 -9.992 1.00 90.62 93 PHE A O 1
ATOM 695 N N . GLY A 1 94 ? 21.688 -5.402 -9.734 1.00 85.12 94 GLY A N 1
ATOM 696 C CA . GLY A 1 94 ? 23.127 -5.487 -9.467 1.00 85.12 94 GLY A CA 1
ATOM 697 C C . GLY A 1 94 ? 23.550 -4.787 -8.169 1.00 85.12 94 GLY A C 1
ATOM 698 O O . GLY A 1 94 ? 22.744 -4.194 -7.467 1.00 85.12 94 GLY A O 1
ATOM 699 N N . ALA A 1 95 ? 24.825 -4.857 -7.798 1.00 83.50 95 ALA A N 1
ATOM 700 C CA . ALA A 1 95 ? 25.276 -4.344 -6.498 1.00 83.50 95 ALA A CA 1
ATOM 701 C C . ALA A 1 95 ? 25.425 -2.808 -6.430 1.00 83.50 95 ALA A C 1
ATOM 703 O O . ALA A 1 95 ? 25.655 -2.272 -5.348 1.00 83.50 95 ALA A O 1
ATOM 704 N N . ASP A 1 96 ? 25.313 -2.109 -7.562 1.00 84.69 96 ASP A N 1
ATOM 705 C CA . ASP A 1 96 ? 25.676 -0.690 -7.682 1.00 84.69 96 ASP A CA 1
ATOM 706 C C . ASP A 1 96 ? 24.505 0.283 -7.441 1.00 84.69 96 ASP A C 1
ATOM 708 O O . ASP A 1 96 ? 24.710 1.499 -7.350 1.00 84.69 96 ASP A O 1
ATOM 712 N N . HIS A 1 97 ? 23.279 -0.230 -7.302 1.00 84.88 97 HIS A N 1
ATOM 713 C CA . HIS A 1 97 ? 22.104 0.581 -6.988 1.00 84.88 97 HIS A CA 1
ATOM 714 C C . HIS A 1 97 ? 22.074 1.031 -5.515 1.00 84.88 97 HIS A C 1
ATOM 716 O O . HIS A 1 97 ? 22.674 0.421 -4.633 1.00 84.88 97 HIS A O 1
ATOM 722 N N . ASP A 1 98 ? 21.334 2.107 -5.236 1.00 87.75 98 ASP A N 1
ATOM 723 C CA . ASP A 1 98 ? 21.122 2.601 -3.870 1.00 87.75 98 ASP A CA 1
ATOM 724 C C . ASP A 1 98 ? 19.914 1.901 -3.222 1.00 87.75 98 ASP A C 1
ATOM 726 O O . ASP A 1 98 ? 18.772 2.360 -3.338 1.00 87.75 98 ASP A O 1
ATOM 730 N N . SER A 1 99 ? 20.153 0.760 -2.566 1.00 89.50 99 SER A N 1
ATOM 731 C CA . SER A 1 99 ? 19.109 -0.021 -1.885 1.00 89.50 99 SER A CA 1
ATOM 732 C C . SER A 1 99 ? 18.351 0.795 -0.841 1.00 89.50 99 SER A C 1
ATOM 734 O O . SER A 1 99 ? 17.128 0.691 -0.748 1.00 89.50 99 SER A O 1
ATOM 736 N N . ASP A 1 100 ? 19.059 1.623 -0.069 1.00 88.56 100 ASP A N 1
ATOM 737 C CA . ASP A 1 100 ? 18.465 2.401 1.018 1.00 88.56 100 ASP A CA 1
ATOM 738 C C . ASP A 1 100 ? 17.532 3.481 0.464 1.00 88.56 100 ASP A C 1
ATOM 740 O O . ASP A 1 100 ? 16.440 3.707 1.001 1.00 88.56 100 ASP A O 1
ATOM 744 N N . ALA A 1 101 ? 17.923 4.142 -0.629 1.00 87.75 101 ALA A N 1
ATOM 745 C CA . ALA A 1 101 ? 17.074 5.111 -1.308 1.00 87.75 101 ALA A CA 1
ATOM 746 C C . ALA A 1 101 ? 15.859 4.446 -1.952 1.00 87.75 101 ALA A C 1
ATOM 748 O O . ALA A 1 101 ? 14.737 4.891 -1.709 1.00 87.75 101 ALA A O 1
ATOM 749 N N . LEU A 1 102 ? 16.047 3.374 -2.727 1.00 91.56 102 LEU A N 1
ATOM 750 C CA . LEU A 1 102 ? 14.940 2.682 -3.393 1.00 91.56 102 LEU A CA 1
ATOM 751 C C . LEU A 1 102 ? 13.946 2.090 -2.386 1.00 91.56 102 LEU A C 1
ATOM 753 O O . LEU A 1 102 ? 12.736 2.218 -2.584 1.00 91.56 102 LEU A O 1
ATOM 757 N N . HIS A 1 103 ? 14.437 1.518 -1.284 1.00 90.94 103 HIS A N 1
ATOM 758 C CA . HIS A 1 103 ? 13.596 1.041 -0.191 1.00 90.94 103 HIS A CA 1
ATOM 759 C C . HIS A 1 103 ? 12.804 2.182 0.454 1.00 90.94 103 HIS A C 1
ATOM 761 O O . HIS A 1 103 ? 11.580 2.104 0.535 1.00 90.94 103 HIS A O 1
ATOM 767 N N . SER A 1 104 ? 13.479 3.275 0.830 1.00 87.50 104 SER A N 1
ATOM 768 C CA . SER A 1 104 ? 12.832 4.442 1.448 1.00 87.50 104 SER A CA 1
ATOM 769 C C . SER A 1 104 ? 11.762 5.065 0.544 1.00 87.50 104 SER A C 1
ATOM 771 O O . SER A 1 104 ? 10.712 5.496 1.020 1.00 87.50 104 SER A O 1
ATOM 773 N N . ILE A 1 105 ? 12.025 5.130 -0.765 1.00 88.00 105 ILE A N 1
ATOM 774 C CA . ILE A 1 105 ? 11.098 5.657 -1.773 1.00 88.00 105 ILE A CA 1
ATOM 775 C C . ILE A 1 105 ? 9.858 4.763 -1.879 1.00 88.00 105 ILE A C 1
ATOM 777 O O . ILE A 1 105 ? 8.730 5.262 -1.816 1.00 88.00 105 ILE A O 1
ATOM 781 N N . ALA A 1 106 ? 10.060 3.452 -2.026 1.00 89.50 106 ALA A N 1
ATOM 782 C CA . ALA A 1 106 ? 8.971 2.491 -2.133 1.00 89.50 106 ALA A CA 1
ATOM 783 C C . ALA A 1 106 ? 8.110 2.489 -0.862 1.00 89.50 106 ALA A C 1
ATOM 785 O O . ALA A 1 106 ? 6.892 2.663 -0.949 1.00 89.50 106 ALA A O 1
ATOM 786 N N . GLU A 1 107 ? 8.736 2.415 0.315 1.00 85.44 107 GLU A N 1
ATOM 787 C CA . GLU A 1 107 ? 8.051 2.431 1.610 1.00 85.44 107 GLU A CA 1
ATOM 788 C C . GLU A 1 107 ? 7.222 3.708 1.799 1.00 85.44 107 GLU A C 1
ATOM 790 O O . GLU A 1 107 ? 6.048 3.643 2.170 1.00 85.44 107 GLU A O 1
ATOM 795 N N . ALA A 1 108 ? 7.781 4.880 1.480 1.00 81.62 108 ALA A N 1
ATOM 796 C CA . ALA A 1 108 ? 7.064 6.145 1.620 1.00 81.62 108 ALA A CA 1
ATOM 797 C C . ALA A 1 108 ? 5.785 6.196 0.760 1.00 81.62 108 ALA A C 1
ATOM 799 O O . ALA A 1 108 ? 4.763 6.731 1.195 1.00 81.62 108 ALA A O 1
ATOM 800 N N . SER A 1 109 ? 5.804 5.582 -0.425 1.00 81.81 109 SER A N 1
ATOM 801 C CA . SER A 1 109 ? 4.629 5.478 -1.301 1.00 81.81 109 SER A CA 1
ATOM 802 C C . SER A 1 109 ? 3.623 4.391 -0.889 1.00 81.81 109 SER A C 1
ATOM 804 O O . SER A 1 109 ? 2.487 4.420 -1.355 1.00 81.81 109 SER A O 1
ATOM 806 N N . GLY A 1 110 ? 4.000 3.458 -0.006 1.00 80.31 110 GLY A N 1
ATOM 807 C CA . GLY A 1 110 ? 3.221 2.246 0.285 1.00 80.31 110 GLY A CA 1
ATOM 808 C C . GLY A 1 110 ? 3.397 1.127 -0.753 1.00 80.31 110 GLY A C 1
ATOM 809 O O . GLY A 1 110 ? 2.561 0.232 -0.837 1.00 80.31 110 GLY A O 1
ATOM 810 N N . GLY A 1 111 ? 4.448 1.193 -1.574 1.00 86.69 111 GLY A N 1
ATOM 811 C CA . GLY A 1 111 ? 4.834 0.136 -2.505 1.00 86.69 111 GLY A CA 1
ATOM 812 C C . GLY A 1 111 ? 5.944 -0.761 -1.951 1.00 86.69 111 GLY A C 1
ATOM 813 O O . GLY A 1 111 ? 6.172 -0.829 -0.745 1.00 86.69 111 GLY A O 1
ATOM 814 N N . THR A 1 112 ? 6.629 -1.487 -2.835 1.00 90.12 112 THR A N 1
ATOM 815 C CA . THR A 1 112 ? 7.606 -2.524 -2.458 1.00 90.12 112 THR A CA 1
ATOM 816 C C . THR A 1 112 ? 8.963 -2.289 -3.098 1.00 90.12 112 THR A C 1
ATOM 818 O O . THR A 1 112 ? 9.041 -1.797 -4.219 1.00 90.12 112 THR A O 1
ATOM 821 N N . PHE A 1 113 ? 10.031 -2.695 -2.419 1.00 92.88 113 PHE A N 1
ATOM 822 C CA . PHE A 1 113 ? 11.369 -2.749 -2.996 1.00 92.88 113 PHE A CA 1
ATOM 823 C C . PHE A 1 113 ? 11.801 -4.205 -3.190 1.00 92.88 113 PHE A C 1
ATOM 825 O O . PHE A 1 113 ? 11.653 -5.021 -2.279 1.00 92.88 113 PHE A O 1
ATOM 832 N N . SER A 1 114 ? 12.328 -4.519 -4.372 1.00 92.44 114 SER A N 1
ATOM 833 C CA . SER A 1 114 ? 12.846 -5.838 -4.729 1.00 92.44 114 SER A CA 1
ATOM 834 C C . SER A 1 114 ? 14.261 -5.708 -5.276 1.00 92.44 114 SER A C 1
ATOM 836 O O . SER A 1 114 ? 14.496 -5.005 -6.258 1.00 92.44 114 SER A O 1
ATOM 838 N N . PHE A 1 115 ? 15.204 -6.400 -4.645 1.00 91.81 115 PHE A N 1
ATOM 839 C CA . PHE A 1 115 ? 16.566 -6.495 -5.145 1.00 91.81 115 PHE A CA 1
ATOM 840 C C . PHE A 1 115 ? 16.691 -7.671 -6.117 1.00 91.81 115 PHE A C 1
ATOM 842 O O . PHE A 1 115 ? 16.289 -8.790 -5.800 1.00 91.81 115 PHE A O 1
ATOM 849 N N . ILE A 1 116 ? 17.232 -7.400 -7.301 1.00 89.44 116 ILE A N 1
ATOM 850 C CA . ILE A 1 116 ? 17.434 -8.355 -8.383 1.00 89.44 116 ILE A CA 1
ATOM 851 C C . ILE A 1 116 ? 18.939 -8.566 -8.576 1.00 89.44 116 ILE A C 1
ATOM 853 O O . ILE A 1 116 ? 19.645 -7.718 -9.129 1.00 89.44 116 ILE A O 1
ATOM 857 N N . GLU A 1 117 ? 19.414 -9.730 -8.137 1.00 81.44 117 GLU A N 1
ATOM 858 C CA . GLU A 1 117 ? 20.812 -10.154 -8.285 1.00 81.44 117 GLU A CA 1
ATOM 859 C C . GLU A 1 117 ? 21.115 -10.760 -9.663 1.00 81.44 117 GLU A C 1
ATOM 861 O O . GLU A 1 117 ? 22.232 -10.621 -10.156 1.00 81.44 117 GLU A O 1
ATOM 866 N N . ASP A 1 118 ? 20.133 -11.421 -10.284 1.00 79.75 118 ASP A N 1
ATOM 867 C CA . ASP A 1 118 ? 20.306 -12.206 -11.511 1.00 79.75 118 ASP A CA 1
ATOM 868 C C . ASP A 1 118 ? 19.148 -11.983 -12.498 1.00 79.75 118 ASP A C 1
ATOM 870 O O . ASP A 1 118 ? 17.997 -11.775 -12.107 1.00 79.75 118 ASP A O 1
ATOM 874 N N . GLU A 1 119 ? 19.431 -12.054 -13.800 1.00 74.88 119 GLU A N 1
ATOM 875 C CA . GLU A 1 119 ? 18.419 -11.861 -14.846 1.00 74.88 119 GLU A CA 1
ATOM 876 C C . GLU A 1 119 ? 17.285 -12.899 -14.791 1.00 74.88 119 GLU A C 1
ATOM 878 O O . GLU A 1 119 ? 16.140 -12.597 -15.139 1.00 74.88 119 GLU A O 1
ATOM 883 N N . GLY A 1 120 ? 17.575 -14.108 -14.307 1.00 76.88 120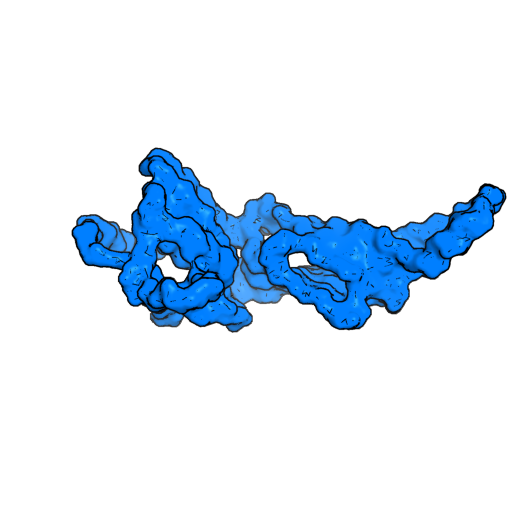 GLY A N 1
ATOM 884 C CA . GLY A 1 120 ? 16.620 -15.198 -14.163 1.00 76.88 120 GLY A CA 1
ATOM 885 C C . GLY A 1 120 ? 15.516 -14.920 -13.144 1.00 76.88 120 GLY A C 1
ATOM 886 O O . GLY A 1 120 ? 14.404 -15.407 -13.327 1.00 76.88 120 GLY A O 1
ATOM 887 N N . VAL A 1 121 ? 15.773 -14.094 -12.120 1.00 83.31 121 VAL A N 1
ATOM 888 C CA . VAL A 1 121 ? 14.765 -13.743 -11.097 1.00 83.31 121 VAL A CA 1
ATOM 889 C C . VAL A 1 121 ? 13.934 -12.511 -11.462 1.00 83.31 121 VAL A C 1
ATOM 891 O O . VAL A 1 121 ? 12.913 -12.245 -10.827 1.00 83.31 121 VAL A O 1
ATOM 894 N N . ILE A 1 122 ? 14.315 -11.778 -12.517 1.00 86.31 122 ILE A N 1
ATOM 895 C CA . ILE A 1 122 ? 13.573 -10.600 -12.994 1.00 86.31 122 ILE A CA 1
ATOM 896 C C . ILE A 1 122 ? 12.138 -10.981 -13.337 1.00 86.31 122 ILE A C 1
ATOM 898 O O . ILE A 1 122 ? 11.199 -10.301 -12.926 1.00 86.31 122 ILE A O 1
ATOM 902 N N . GLN A 1 123 ? 11.962 -12.060 -14.103 1.00 86.12 123 GLN A N 1
ATOM 903 C CA . GLN A 1 123 ? 10.644 -12.455 -14.597 1.00 86.12 123 GLN A CA 1
ATOM 904 C C . GLN A 1 123 ? 9.687 -12.752 -13.447 1.00 86.12 123 GLN A C 1
ATOM 906 O O . GLN A 1 123 ? 8.565 -12.250 -13.458 1.00 86.12 123 GLN A O 1
ATOM 911 N N . ASP A 1 124 ? 10.150 -13.489 -12.440 1.00 88.06 124 ASP A N 1
ATOM 912 C CA . ASP A 1 124 ? 9.345 -13.847 -11.275 1.00 88.06 124 ASP A CA 1
ATOM 913 C C . ASP A 1 124 ? 8.993 -12.613 -10.440 1.00 88.06 124 ASP A C 1
ATOM 915 O O . ASP A 1 124 ? 7.828 -12.417 -10.093 1.00 88.06 124 ASP A O 1
ATOM 919 N N . ALA A 1 125 ? 9.960 -11.726 -10.190 1.00 88.62 125 ALA A N 1
ATOM 920 C CA . ALA A 1 125 ? 9.728 -10.511 -9.412 1.00 88.62 125 ALA A CA 1
ATOM 921 C C . ALA A 1 125 ? 8.729 -9.562 -10.105 1.00 88.62 125 ALA A C 1
ATOM 923 O O . ALA A 1 125 ? 7.810 -9.032 -9.471 1.00 88.62 125 ALA A O 1
ATOM 924 N N . PHE A 1 126 ? 8.847 -9.385 -11.425 1.00 89.38 126 PHE A N 1
ATOM 925 C CA . PHE A 1 126 ? 7.881 -8.608 -12.205 1.00 89.38 126 PHE A CA 1
ATOM 926 C C . PHE A 1 126 ? 6.515 -9.284 -12.279 1.00 89.38 126 PHE A C 1
ATOM 928 O O . PHE A 1 126 ? 5.497 -8.607 -12.131 1.00 89.38 126 PHE A O 1
ATOM 935 N N . ALA A 1 127 ? 6.473 -10.598 -12.508 1.00 91.00 127 ALA A N 1
ATOM 936 C CA . ALA A 1 127 ? 5.227 -11.352 -12.558 1.00 91.00 127 ALA A CA 1
ATOM 937 C C . ALA A 1 127 ? 4.484 -11.265 -11.223 1.00 91.00 127 ALA A C 1
ATOM 939 O O . ALA A 1 127 ? 3.277 -11.039 -11.221 1.00 91.00 127 ALA A O 1
ATOM 940 N N . GLN A 1 128 ? 5.197 -11.354 -10.100 1.00 90.19 128 GLN A N 1
ATOM 941 C CA . GLN A 1 128 ? 4.628 -11.183 -8.769 1.00 90.19 128 GLN A CA 1
ATOM 942 C C . GLN A 1 128 ? 4.090 -9.764 -8.560 1.00 90.19 128 GLN A C 1
ATOM 944 O O . GLN A 1 128 ? 2.958 -9.604 -8.108 1.00 90.19 128 GLN A O 1
ATOM 949 N N . CYS A 1 129 ? 4.854 -8.730 -8.921 1.00 91.38 129 CYS A N 1
ATOM 950 C CA . CYS A 1 129 ? 4.406 -7.344 -8.791 1.00 91.38 129 CYS A CA 1
ATOM 951 C C . CYS A 1 129 ? 3.164 -7.058 -9.646 1.00 91.38 129 CYS A C 1
ATOM 953 O O . CYS A 1 129 ? 2.195 -6.483 -9.156 1.00 91.38 129 CYS A O 1
ATOM 955 N N . ILE A 1 130 ? 3.167 -7.472 -10.916 1.00 91.06 130 ILE A N 1
ATOM 956 C CA . ILE A 1 130 ? 2.029 -7.285 -11.823 1.00 91.06 130 ILE A CA 1
ATOM 957 C C . ILE A 1 130 ? 0.839 -8.127 -11.355 1.00 91.06 130 ILE A C 1
ATOM 959 O O . ILE A 1 130 ? -0.280 -7.626 -11.319 1.00 91.06 130 ILE A O 1
ATOM 963 N N . GLY A 1 131 ? 1.071 -9.380 -10.961 1.00 90.75 131 GLY A N 1
ATOM 964 C CA . GLY A 1 131 ? 0.047 -10.268 -10.420 1.00 90.75 131 GLY A CA 1
ATOM 965 C C . GLY A 1 131 ? -0.621 -9.682 -9.179 1.00 90.75 131 GLY A C 1
ATOM 966 O O . GLY A 1 131 ? -1.847 -9.662 -9.113 1.00 90.75 131 GLY A O 1
ATOM 967 N N . GLY A 1 132 ? 0.160 -9.113 -8.257 1.00 89.56 132 GLY A N 1
ATOM 968 C CA . GLY A 1 132 ? -0.351 -8.374 -7.103 1.00 89.56 132 GLY A CA 1
ATOM 969 C C . GLY A 1 132 ? -1.214 -7.188 -7.528 1.00 89.56 132 GLY A C 1
ATOM 970 O O . GLY A 1 132 ? -2.380 -7.117 -7.162 1.00 89.56 132 GLY A O 1
ATOM 971 N N . LEU A 1 133 ? -0.696 -6.303 -8.385 1.00 90.12 133 LEU A N 1
ATOM 972 C CA . LEU A 1 133 ? -1.440 -5.134 -8.877 1.00 90.12 133 LEU A CA 1
ATOM 973 C C . LEU A 1 133 ? -2.768 -5.501 -9.560 1.00 90.12 133 LEU A C 1
ATOM 975 O O . LEU A 1 133 ? -3.759 -4.794 -9.399 1.00 90.12 133 LEU A O 1
ATOM 979 N N . LEU A 1 134 ? -2.795 -6.606 -10.309 1.00 89.62 134 LEU A N 1
ATOM 980 C CA . LEU A 1 134 ? -3.997 -7.119 -10.973 1.00 89.62 134 LEU A CA 1
ATOM 981 C C . LEU A 1 134 ? -4.972 -7.821 -10.019 1.00 89.62 134 LEU A C 1
ATOM 983 O O . LEU A 1 134 ? -6.115 -8.059 -10.400 1.00 89.62 134 LEU A O 1
ATOM 987 N N . SER A 1 135 ? -4.528 -8.143 -8.806 1.00 91.06 135 SER A N 1
ATOM 988 C CA . SER A 1 135 ? -5.318 -8.841 -7.791 1.00 91.06 135 SER A CA 1
ATOM 989 C C . SER A 1 135 ? -5.843 -7.903 -6.704 1.00 91.06 135 SER A C 1
ATOM 991 O O . SER A 1 135 ? -6.397 -8.384 -5.725 1.00 91.06 135 SER A O 1
ATOM 993 N N . ILE A 1 136 ? -5.678 -6.580 -6.828 1.00 90.69 136 ILE A N 1
ATOM 994 C CA . ILE A 1 136 ? -6.226 -5.622 -5.857 1.00 90.69 136 ILE A CA 1
ATOM 995 C C . ILE A 1 136 ? -7.753 -5.627 -5.948 1.00 90.69 136 ILE A C 1
ATOM 997 O O . ILE A 1 136 ? -8.324 -5.289 -6.985 1.00 90.69 136 ILE A O 1
ATOM 1001 N N . VAL A 1 137 ? -8.405 -5.967 -4.837 1.00 91.12 137 VAL A N 1
ATOM 1002 C CA . VAL A 1 137 ? -9.874 -6.014 -4.715 1.00 91.12 137 VAL A CA 1
ATOM 1003 C C . VAL A 1 137 ? -10.418 -4.983 -3.726 1.00 91.12 137 VAL A C 1
ATOM 1005 O O . VAL A 1 137 ? -11.616 -4.717 -3.713 1.00 91.12 137 VAL A O 1
ATOM 1008 N N . VAL A 1 138 ? -9.547 -4.367 -2.925 1.00 90.75 138 VAL A N 1
ATOM 1009 C CA . VAL A 1 138 ? -9.891 -3.346 -1.928 1.00 90.75 138 VAL A CA 1
ATOM 1010 C C . VAL A 1 138 ? -8.859 -2.221 -2.001 1.00 90.75 138 VAL A C 1
ATOM 1012 O O . VAL A 1 138 ? -7.654 -2.479 -1.969 1.00 90.75 138 VAL A O 1
ATOM 1015 N N . GLN A 1 139 ? -9.316 -0.970 -2.076 1.00 89.25 139 GLN A N 1
ATOM 1016 C CA . GLN A 1 139 ? -8.462 0.220 -2.045 1.00 89.25 139 GLN A CA 1
ATOM 1017 C C . GLN A 1 139 ? -8.773 1.120 -0.850 1.00 89.25 139 GLN A C 1
ATOM 1019 O O . GLN A 1 139 ? -9.881 1.075 -0.330 1.00 89.25 139 GLN A O 1
ATOM 1024 N N . GLU A 1 140 ? -7.813 1.958 -0.441 1.00 88.12 140 GLU A N 1
ATOM 1025 C CA . GLU A 1 140 ? -8.012 3.000 0.587 1.00 88.12 140 GLU A CA 1
ATOM 1026 C C . GLU A 1 140 ? -8.668 2.465 1.874 1.00 88.12 140 GLU A C 1
ATOM 1028 O O . GLU A 1 140 ? -9.550 3.090 2.462 1.00 88.12 140 GLU A O 1
ATOM 1033 N N . MET A 1 141 ? -8.275 1.259 2.286 1.00 90.94 141 MET A N 1
ATOM 1034 C CA . MET A 1 141 ? -8.862 0.587 3.428 1.00 90.94 141 MET A CA 1
ATOM 1035 C C . MET A 1 141 ? -8.413 1.238 4.729 1.00 90.94 141 MET A C 1
ATOM 1037 O O . MET A 1 141 ? -7.230 1.250 5.072 1.00 90.94 141 MET A O 1
ATOM 1041 N N . GLN A 1 142 ? -9.390 1.681 5.503 1.00 93.62 142 GLN A N 1
ATOM 1042 C CA . GLN A 1 142 ? -9.202 2.231 6.827 1.00 93.62 142 GLN A CA 1
ATOM 1043 C C . GLN A 1 142 ? -10.002 1.430 7.848 1.00 93.62 142 GLN A C 1
ATOM 1045 O O . GLN A 1 142 ? -11.218 1.257 7.734 1.00 93.62 142 GLN A O 1
ATOM 1050 N N . LEU A 1 143 ? -9.313 0.992 8.895 1.00 94.81 143 LEU A N 1
ATOM 1051 C CA . LEU A 1 143 ? -9.935 0.466 10.098 1.00 94.81 143 LEU A CA 1
ATOM 1052 C C . LEU A 1 143 ? -10.138 1.583 11.113 1.00 94.81 143 LEU A C 1
ATOM 1054 O O . LEU A 1 143 ? -9.222 2.354 11.391 1.00 94.81 143 LEU A O 1
ATOM 1058 N N . SER A 1 144 ? -11.318 1.618 11.716 1.00 95.69 144 SER A N 1
ATOM 1059 C CA . SER A 1 144 ? -11.666 2.466 12.853 1.00 95.69 144 SER A CA 1
ATOM 1060 C C . SER A 1 144 ? -12.115 1.595 14.019 1.00 95.69 144 SER A C 1
ATOM 1062 O O . SER A 1 144 ? -12.886 0.654 13.837 1.00 95.69 144 SER A O 1
ATOM 1064 N N . MET A 1 145 ? -11.638 1.905 15.218 1.00 94.88 145 MET A N 1
ATOM 1065 C CA . MET A 1 145 ? -11.955 1.186 16.448 1.00 94.88 145 MET A CA 1
ATOM 1066 C C . MET A 1 145 ? -12.492 2.162 17.488 1.00 94.88 145 MET A C 1
ATOM 1068 O O . MET A 1 145 ? -11.880 3.202 17.726 1.00 94.88 145 MET A O 1
ATOM 1072 N N . GLU A 1 146 ? -13.593 1.807 18.140 1.00 95.62 146 GLU A N 1
ATOM 1073 C CA . GLU A 1 146 ? -14.220 2.609 19.191 1.00 95.62 146 GLU A CA 1
ATOM 1074 C C . GLU A 1 146 ? -14.506 1.746 20.422 1.00 95.62 146 GLU A C 1
ATOM 1076 O O . GLU A 1 146 ? -15.153 0.702 20.333 1.00 95.62 146 GLU A O 1
ATOM 1081 N N . CYS A 1 147 ? -14.038 2.176 21.593 1.00 94.88 147 CYS A N 1
ATOM 1082 C CA . CYS A 1 147 ? -14.352 1.534 22.863 1.00 94.88 147 CYS A CA 1
ATOM 1083 C C . CYS A 1 147 ? -15.808 1.814 23.258 1.00 94.88 147 CYS A C 1
ATOM 1085 O O . CYS A 1 147 ? -16.162 2.961 23.543 1.00 94.88 147 CYS A O 1
ATOM 1087 N N . VAL A 1 148 ? -16.625 0.764 23.349 1.00 94.06 148 VAL A N 1
ATOM 1088 C CA . VAL A 1 148 ? -18.074 0.870 23.592 1.00 94.06 148 VAL A CA 1
ATOM 1089 C C . VAL A 1 148 ? -18.372 1.137 25.066 1.00 94.06 148 VAL A C 1
ATOM 1091 O O . VAL A 1 148 ? -19.101 2.068 25.408 1.00 94.06 148 VAL A O 1
ATOM 1094 N N . ASN A 1 149 ? -17.788 0.345 25.967 1.00 92.38 149 ASN A N 1
ATOM 1095 C CA . ASN A 1 149 ? -17.979 0.541 27.399 1.00 92.38 149 ASN A CA 1
ATOM 1096 C C . ASN A 1 149 ? -17.092 1.694 27.922 1.00 92.38 149 ASN A C 1
ATOM 1098 O O . ASN A 1 149 ? -15.894 1.712 27.633 1.00 92.38 149 ASN A O 1
ATOM 1102 N N . PRO A 1 150 ? -17.623 2.622 28.745 1.00 91.06 150 PRO A N 1
ATOM 1103 C CA . PRO A 1 150 ? -16.850 3.748 29.278 1.00 91.06 150 PRO A CA 1
ATOM 1104 C C . PRO A 1 150 ? -15.625 3.367 30.119 1.00 91.06 150 PRO A C 1
ATOM 1106 O O . PRO A 1 150 ? -14.689 4.155 30.214 1.00 91.06 150 PRO A O 1
ATOM 1109 N N . GLY A 1 151 ? -15.634 2.187 30.745 1.00 90.31 151 GLY A N 1
ATOM 1110 C CA . GLY A 1 151 ? -14.519 1.666 31.535 1.00 90.31 151 GLY A CA 1
ATOM 1111 C C . GLY A 1 151 ? -13.461 0.928 30.712 1.00 90.31 151 GLY A C 1
ATOM 1112 O O . GLY A 1 151 ? -12.470 0.478 31.285 1.00 90.31 151 GLY A O 1
ATOM 1113 N N . VAL A 1 152 ? -13.667 0.772 29.400 1.00 93.06 152 VAL A N 1
ATOM 1114 C CA . VAL A 1 152 ? -12.701 0.155 28.485 1.00 93.06 152 VAL A CA 1
ATOM 1115 C C . VAL A 1 152 ? -11.824 1.235 27.864 1.00 93.06 152 VAL A C 1
ATOM 1117 O O . VAL A 1 152 ? -12.315 2.279 27.436 1.00 93.06 152 VAL A O 1
ATOM 1120 N N . GLN A 1 153 ? -10.520 0.970 27.798 1.00 94.62 153 GLN A N 1
ATOM 1121 C CA . GLN A 1 153 ? -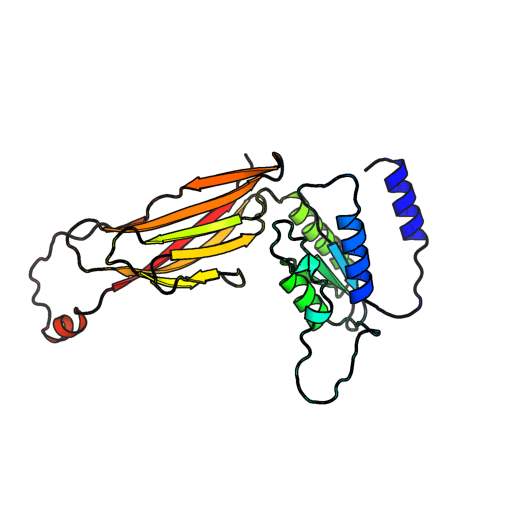9.551 1.852 27.149 1.00 94.62 153 GLN A CA 1
ATOM 1122 C C . GLN A 1 153 ? -8.663 1.066 26.196 1.00 94.62 153 GLN A C 1
ATOM 1124 O O . GLN A 1 153 ? -8.108 0.038 26.567 1.00 94.62 153 GLN A O 1
ATOM 1129 N N . LEU A 1 154 ? -8.469 1.576 24.992 1.00 95.50 154 LEU A N 1
ATOM 1130 C CA . LEU A 1 154 ? -7.494 1.108 24.027 1.00 95.50 154 LEU A CA 1
ATOM 1131 C C . LEU A 1 154 ? -6.092 1.588 24.431 1.00 95.50 154 LEU A C 1
ATOM 1133 O O . LEU A 1 154 ? -5.807 2.781 24.460 1.00 95.50 154 LEU A O 1
ATOM 1137 N N . CYS A 1 155 ? -5.212 0.647 24.770 1.00 94.31 155 CYS A N 1
ATOM 1138 C CA . CYS A 1 155 ? -3.848 0.924 25.223 1.00 94.31 155 CYS A CA 1
ATOM 1139 C C . CYS A 1 155 ? -2.837 0.970 24.082 1.00 94.31 155 CYS A C 1
ATOM 1141 O O . CYS A 1 155 ? -1.878 1.735 24.140 1.00 94.31 155 CYS A O 1
ATOM 1143 N N . SER A 1 156 ? -2.981 0.087 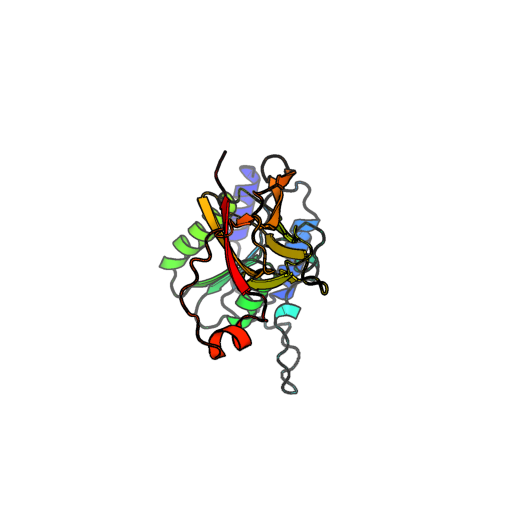23.094 1.00 94.75 156 SER A N 1
ATOM 1144 C CA . SER A 1 156 ? -2.055 0.011 21.967 1.00 94.75 156 SER A CA 1
ATOM 1145 C C . SER A 1 156 ? -2.678 -0.684 20.764 1.00 94.75 156 SER A C 1
ATOM 1147 O O . SER A 1 156 ? -3.592 -1.501 20.897 1.00 94.75 156 SER A O 1
ATOM 1149 N N . ILE A 1 157 ? -2.136 -0.346 19.597 1.00 96.56 157 ILE A N 1
ATOM 1150 C CA . ILE A 1 157 ? -2.453 -0.931 18.299 1.00 96.56 157 ILE A CA 1
ATOM 1151 C C . ILE A 1 157 ? -1.125 -1.411 17.714 1.00 96.56 157 ILE A C 1
ATOM 1153 O O . ILE A 1 157 ? -0.185 -0.626 17.597 1.00 96.56 157 ILE A O 1
ATOM 1157 N N . LYS A 1 158 ? -1.016 -2.698 17.386 1.00 95.06 158 LYS A N 1
ATOM 1158 C CA . LYS A 1 158 ? 0.141 -3.265 16.687 1.00 95.06 158 LYS A CA 1
ATOM 1159 C C . LYS A 1 158 ? -0.297 -3.731 15.304 1.00 95.06 158 LYS A C 1
ATOM 1161 O O . LYS A 1 158 ? -1.105 -4.648 15.189 1.00 95.06 158 LYS A O 1
ATOM 1166 N N . CYS A 1 159 ? 0.255 -3.091 14.279 1.00 91.75 159 CYS A N 1
ATOM 1167 C CA . CYS A 1 159 ? -0.121 -3.266 12.875 1.00 91.75 159 CYS A CA 1
ATOM 1168 C C . CYS A 1 159 ? 1.101 -3.133 11.943 1.00 91.75 159 CYS A C 1
ATOM 1170 O O . CYS A 1 159 ? 1.021 -2.521 10.888 1.00 91.75 159 CYS A O 1
ATOM 1172 N N . GLY A 1 160 ? 2.269 -3.645 12.341 1.00 87.38 160 GLY A N 1
ATOM 1173 C CA . GLY A 1 160 ? 3.481 -3.553 11.515 1.00 87.38 160 GLY A CA 1
ATOM 1174 C C . GLY A 1 160 ? 3.855 -2.108 11.156 1.00 87.38 160 GLY A C 1
ATOM 1175 O O . GLY A 1 160 ? 3.924 -1.255 12.040 1.00 87.38 160 GLY A O 1
ATOM 1176 N N . SER A 1 161 ? 4.098 -1.852 9.867 1.00 81.56 161 SER A N 1
ATOM 1177 C CA . SER A 1 161 ? 4.437 -0.532 9.313 1.00 81.56 161 SER A CA 1
ATOM 1178 C C . SER A 1 161 ? 3.219 0.320 8.932 1.00 81.56 161 SER A C 1
ATOM 1180 O O . SER A 1 161 ? 3.390 1.454 8.480 1.00 81.56 161 SER A O 1
ATOM 1182 N N . TYR A 1 162 ? 1.994 -0.187 9.117 1.00 87.31 162 TYR A N 1
ATOM 1183 C CA . TYR A 1 162 ? 0.785 0.559 8.775 1.00 87.31 162 TYR A CA 1
ATOM 1184 C C . TYR A 1 162 ? 0.644 1.809 9.657 1.00 87.31 162 TYR A C 1
ATOM 1186 O O . TYR A 1 162 ? 0.743 1.701 10.889 1.00 87.31 162 TYR A O 1
ATOM 1194 N N . PRO A 1 163 ? 0.381 2.993 9.067 1.00 88.50 163 PRO A N 1
ATOM 1195 C CA . PRO A 1 163 ? 0.088 4.190 9.836 1.00 88.50 163 PRO A CA 1
ATOM 1196 C C . PRO A 1 163 ? -1.100 3.946 10.765 1.00 88.50 163 PRO A C 1
ATOM 1198 O O . PRO A 1 163 ? -2.182 3.548 10.334 1.00 88.50 163 PRO A O 1
ATOM 1201 N N . SER A 1 164 ? -0.907 4.207 12.053 1.00 93.75 164 SER A N 1
ATOM 1202 C CA . SER A 1 164 ? -1.959 4.072 13.054 1.00 93.75 164 SER A CA 1
ATOM 1203 C C . SER A 1 164 ? -2.026 5.296 13.949 1.00 93.75 164 SER A C 1
ATOM 1205 O O . SER A 1 164 ? -1.034 5.992 14.180 1.00 93.75 164 SER A O 1
ATOM 1207 N N . LYS A 1 165 ? -3.232 5.587 14.434 1.00 96.00 165 LYS A N 1
ATOM 1208 C CA . LYS A 1 165 ? -3.497 6.692 15.355 1.00 96.00 165 LYS A CA 1
ATOM 1209 C C . LYS A 1 165 ? -4.289 6.155 16.533 1.00 96.00 165 LYS A C 1
ATOM 1211 O O . LYS A 1 165 ? -5.328 5.529 16.344 1.00 96.00 165 LYS A O 1
ATOM 1216 N N . LEU A 1 166 ? -3.805 6.437 17.736 1.00 96.56 166 LEU A N 1
ATOM 1217 C CA . LEU A 1 166 ? -4.521 6.208 18.985 1.00 96.56 166 LEU A CA 1
ATOM 1218 C C . LEU A 1 166 ? -4.923 7.571 19.548 1.00 96.56 166 LEU A C 1
ATOM 1220 O O . LEU A 1 166 ? -4.070 8.445 19.713 1.00 96.56 166 LEU A O 1
ATOM 1224 N N . ALA A 1 167 ? -6.214 7.770 19.799 1.00 95.62 167 ALA A N 1
ATOM 1225 C CA . ALA A 1 167 ? -6.708 9.011 20.375 1.00 95.62 167 ALA A CA 1
ATOM 1226 C C . ALA A 1 167 ? -6.194 9.191 21.812 1.00 95.62 167 ALA A C 1
ATOM 1228 O O . ALA A 1 167 ? -5.974 8.223 22.541 1.00 95.62 167 ALA A O 1
ATOM 1229 N N . SER A 1 168 ? -6.008 10.445 22.229 1.00 93.25 168 SER A N 1
ATOM 1230 C CA . SER A 1 168 ? -5.467 10.786 23.554 1.00 93.25 168 SER A CA 1
ATOM 1231 C C . SER A 1 168 ? -6.366 10.351 24.712 1.00 93.25 168 SER A C 1
ATOM 1233 O O . SER A 1 168 ? -5.881 10.159 25.823 1.00 93.25 168 SER A O 1
ATOM 1235 N N . ASP A 1 169 ? -7.662 10.179 24.455 1.00 92.88 169 ASP A N 1
ATOM 1236 C CA . ASP A 1 169 ? -8.634 9.642 25.406 1.00 92.88 169 ASP A CA 1
ATOM 1237 C C . ASP A 1 169 ? -8.534 8.114 25.578 1.00 92.88 169 ASP A C 1
ATOM 1239 O O . ASP A 1 169 ? -9.162 7.556 26.479 1.00 92.88 169 ASP A O 1
ATOM 1243 N N . GLY A 1 170 ? -7.765 7.432 24.721 1.00 94.06 170 GLY A N 1
ATOM 1244 C CA . GLY A 1 170 ? -7.681 5.976 24.676 1.00 94.06 170 GLY A CA 1
ATOM 1245 C C . GLY A 1 170 ? -9.013 5.312 24.328 1.00 94.06 170 GLY A C 1
ATOM 1246 O O . GLY A 1 170 ? -9.218 4.158 24.681 1.00 94.06 170 GLY A O 1
ATOM 1247 N N . ARG A 1 171 ? -9.958 6.013 23.693 1.00 95.19 171 ARG A N 1
ATOM 1248 C CA . ARG A 1 171 ? -11.286 5.476 23.342 1.00 95.19 171 ARG A CA 1
ATOM 1249 C C . ARG A 1 171 ? -11.442 5.199 21.857 1.00 95.19 171 ARG A C 1
ATOM 1251 O O . ARG A 1 171 ? -12.299 4.400 21.496 1.00 95.19 171 ARG A O 1
ATOM 1258 N N . HIS A 1 172 ? -10.611 5.817 21.024 1.00 96.56 172 HIS A N 1
ATOM 1259 C CA . HIS A 1 172 ? -10.656 5.658 19.576 1.00 96.56 172 HIS A CA 1
ATOM 1260 C C . HIS A 1 172 ? -9.291 5.275 19.013 1.00 96.56 172 HIS A C 1
ATOM 1262 O O . HIS A 1 172 ? -8.251 5.756 19.467 1.00 96.56 172 HIS A O 1
ATOM 1268 N N . GLY A 1 173 ? -9.305 4.429 17.991 1.00 96.31 173 GLY A N 1
ATOM 1269 C CA . GLY A 1 173 ? -8.133 4.019 17.234 1.00 96.31 173 GLY A CA 1
ATOM 1270 C C . GLY A 1 173 ? -8.429 3.996 15.742 1.00 96.31 173 GLY A C 1
ATOM 1271 O O . GLY A 1 173 ? -9.573 3.810 15.334 1.00 96.31 173 GLY A O 1
ATOM 1272 N N . SER A 1 174 ? -7.404 4.178 14.919 1.00 96.19 174 SER A N 1
ATOM 1273 C CA . SER A 1 174 ? -7.503 3.937 13.479 1.00 96.19 174 SER A CA 1
ATOM 1274 C C . SER A 1 174 ? -6.211 3.359 12.922 1.00 96.19 174 SER A C 1
ATOM 1276 O O . SER A 1 174 ? -5.130 3.624 13.455 1.00 96.19 174 SER A O 1
ATOM 1278 N N . VAL A 1 175 ? -6.339 2.575 11.854 1.00 95.12 175 VAL A N 1
ATOM 1279 C CA . VAL A 1 175 ? -5.223 2.026 11.078 1.00 95.12 175 VAL A CA 1
ATOM 1280 C C . VAL A 1 175 ? -5.526 2.220 9.600 1.00 95.12 175 VAL A C 1
ATOM 1282 O O . VAL A 1 175 ? -6.602 1.845 9.138 1.00 95.12 175 VAL A O 1
ATOM 1285 N N . ASP A 1 176 ? -4.580 2.803 8.873 1.00 91.50 176 ASP A N 1
ATOM 1286 C CA . ASP A 1 176 ? -4.607 2.883 7.415 1.00 91.50 176 ASP A CA 1
ATOM 1287 C C . ASP A 1 176 ? -3.887 1.659 6.834 1.00 91.50 176 ASP A C 1
ATOM 1289 O O . ASP A 1 176 ? -2.669 1.523 6.957 1.00 91.50 176 ASP A O 1
ATOM 1293 N N . ILE A 1 177 ? -4.667 0.740 6.264 1.00 89.00 177 ILE A N 1
ATOM 1294 C CA . ILE A 1 177 ? -4.180 -0.509 5.665 1.00 89.00 177 ILE A CA 1
ATOM 1295 C C . ILE A 1 177 ? -3.828 -0.294 4.184 1.00 89.00 177 ILE A C 1
ATOM 1297 O O . ILE A 1 177 ? -2.934 -0.957 3.659 1.00 89.00 177 ILE A O 1
ATOM 1301 N N . GLY A 1 178 ? -4.491 0.649 3.505 1.00 87.62 178 GLY A N 1
ATOM 1302 C CA . GLY A 1 178 ? -4.280 0.922 2.086 1.00 87.62 178 GLY A CA 1
ATOM 1303 C C . GLY A 1 178 ? -4.957 -0.105 1.173 1.00 87.62 178 GLY A C 1
ATOM 1304 O O . GLY A 1 178 ? -6.181 -0.140 1.071 1.00 87.62 178 GLY A O 1
ATOM 1305 N N . HIS A 1 179 ? -4.180 -0.898 0.439 1.00 86.94 179 HIS A N 1
ATOM 1306 C CA . HIS A 1 179 ? -4.710 -1.887 -0.508 1.00 86.94 179 HIS A CA 1
ATOM 1307 C C . HIS A 1 179 ? -4.756 -3.288 0.110 1.00 86.94 179 HIS A C 1
ATOM 1309 O O . HIS A 1 179 ? -3.849 -3.647 0.856 1.00 86.94 179 HIS A O 1
ATOM 1315 N N . LEU A 1 180 ? -5.769 -4.083 -0.257 1.00 88.50 180 LEU A N 1
ATOM 1316 C CA . LEU A 1 180 ? -5.740 -5.540 -0.088 1.00 88.50 180 LEU A CA 1
ATOM 1317 C C . LEU A 1 180 ? -5.920 -6.252 -1.433 1.00 88.50 180 LEU A C 1
ATOM 1319 O O . LEU A 1 180 ? -6.750 -5.876 -2.274 1.00 88.50 180 LEU A O 1
ATOM 1323 N N . TYR A 1 181 ? -5.137 -7.306 -1.599 1.00 89.62 181 TYR A N 1
ATOM 1324 C CA . TYR A 1 181 ? -5.158 -8.261 -2.688 1.00 89.62 181 TYR A CA 1
ATOM 1325 C C . TYR A 1 181 ? -6.202 -9.354 -2.436 1.00 89.62 181 TYR A C 1
ATOM 1327 O O . TYR A 1 181 ? -6.613 -9.622 -1.307 1.00 89.62 181 TYR A O 1
ATOM 1335 N N . ALA A 1 182 ? -6.636 -10.001 -3.511 1.00 88.56 182 ALA A N 1
ATOM 1336 C CA . ALA A 1 182 ? -7.511 -11.156 -3.452 1.00 88.56 182 ALA A CA 1
ATOM 1337 C C . ALA A 1 182 ? -6.895 -12.253 -2.575 1.00 88.56 182 ALA A C 1
ATOM 1339 O O . ALA A 1 182 ? -5.719 -12.587 -2.721 1.00 88.56 182 ALA A O 1
ATOM 1340 N N . ASP A 1 183 ? -7.713 -12.799 -1.678 1.00 85.56 183 ASP A N 1
ATOM 1341 C CA . ASP A 1 183 ? -7.368 -13.858 -0.727 1.00 85.56 183 ASP A CA 1
ATOM 1342 C C . ASP A 1 183 ? -6.248 -13.483 0.262 1.00 85.56 183 ASP A C 1
ATOM 1344 O O . ASP A 1 183 ? -5.670 -14.344 0.925 1.00 85.56 183 ASP A O 1
ATOM 1348 N N . GLU A 1 184 ? -5.957 -12.186 0.403 1.00 86.88 184 GLU A N 1
ATOM 1349 C CA . GLU A 1 184 ? -5.046 -11.672 1.418 1.00 86.88 184 GLU A CA 1
ATOM 1350 C C . GLU A 1 184 ? -5.728 -11.585 2.786 1.00 86.88 184 GLU A C 1
ATOM 1352 O O . GLU A 1 184 ? -6.878 -11.146 2.917 1.00 86.88 184 GLU A O 1
ATOM 1357 N N . GLU A 1 185 ? -4.959 -11.941 3.816 1.00 88.12 185 GLU A N 1
ATOM 1358 C CA . GLU A 1 185 ? -5.310 -11.737 5.215 1.00 88.12 185 GLU A CA 1
ATOM 1359 C C . GLU A 1 185 ? -4.349 -10.744 5.884 1.00 88.12 185 GLU A C 1
ATOM 1361 O O . GLU A 1 185 ? -3.129 -10.766 5.651 1.00 88.12 185 GLU A O 1
ATOM 1366 N N . ARG A 1 186 ? -4.896 -9.850 6.716 1.00 89.44 186 ARG A N 1
ATOM 1367 C CA . ARG A 1 186 ? -4.117 -8.911 7.533 1.00 89.44 186 ARG A CA 1
ATOM 1368 C C . ARG A 1 186 ? -4.618 -8.854 8.961 1.00 89.44 186 ARG A C 1
ATOM 1370 O O . ARG A 1 186 ? -5.807 -8.671 9.207 1.00 89.44 186 ARG A O 1
ATOM 1377 N N . ASP A 1 187 ? -3.665 -8.917 9.882 1.00 91.19 187 ASP A N 1
ATOM 1378 C CA . ASP A 1 187 ? -3.926 -8.927 11.310 1.00 91.19 187 ASP A CA 1
ATOM 1379 C C . ASP A 1 187 ? -3.564 -7.600 11.977 1.00 91.19 187 ASP A C 1
ATOM 1381 O O . ASP A 1 187 ? -2.484 -7.037 11.768 1.00 91.19 187 ASP A O 1
ATOM 1385 N N . VAL A 1 188 ? -4.448 -7.137 12.857 1.00 93.19 188 VAL A N 1
ATOM 1386 C CA . VAL A 1 188 ? -4.199 -6.013 13.762 1.00 93.19 188 VAL A CA 1
ATOM 1387 C C . VAL A 1 188 ? -4.417 -6.468 15.196 1.00 93.19 188 VAL A C 1
ATOM 1389 O O . VAL A 1 188 ? -5.490 -6.950 15.554 1.00 93.19 188 VAL A O 1
ATOM 1392 N N . LEU A 1 189 ? -3.403 -6.284 16.043 1.00 94.56 189 LEU A N 1
ATOM 1393 C CA . LEU A 1 189 ? -3.473 -6.646 17.455 1.00 94.56 189 LEU A CA 1
ATOM 1394 C C . LEU A 1 189 ? -3.744 -5.410 18.313 1.00 94.56 189 LEU A C 1
ATOM 1396 O O . LEU A 1 189 ? -2.915 -4.502 18.410 1.00 94.56 189 LEU A O 1
ATOM 1400 N N . LEU A 1 190 ? -4.883 -5.410 18.993 1.00 94.56 190 LEU A N 1
ATOM 1401 C CA . LEU A 1 190 ? -5.268 -4.397 19.966 1.00 94.56 190 LEU A CA 1
ATOM 1402 C C . LEU A 1 190 ? -4.944 -4.877 21.376 1.00 94.56 190 LEU A C 1
ATOM 1404 O O . LEU A 1 190 ? -5.099 -6.052 21.692 1.00 94.56 190 LEU A O 1
ATOM 1408 N N . THR A 1 191 ? -4.534 -3.967 22.253 1.00 94.75 191 THR A N 1
ATOM 1409 C CA . THR A 1 191 ? -4.524 -4.219 23.700 1.00 94.75 191 THR A CA 1
ATOM 1410 C C . THR A 1 191 ? -5.493 -3.260 24.359 1.00 94.75 191 THR A C 1
ATOM 1412 O O . THR A 1 191 ? -5.335 -2.051 24.202 1.00 94.75 191 THR A O 1
ATOM 1415 N N . VAL A 1 192 ? -6.465 -3.779 25.107 1.00 94.44 192 VAL A N 1
ATOM 1416 C CA . VAL A 1 192 ? -7.445 -2.967 25.836 1.00 94.44 192 VAL A CA 1
ATOM 1417 C C . VAL A 1 192 ? -7.373 -3.217 27.334 1.00 94.44 192 VAL A C 1
ATOM 1419 O O . VAL A 1 192 ? -7.141 -4.339 27.775 1.00 94.44 192 VAL A O 1
ATOM 1422 N N . THR A 1 193 ? -7.602 -2.175 28.117 1.00 92.75 193 THR A N 1
ATOM 1423 C CA . THR A 1 193 ? -7.895 -2.267 29.541 1.00 92.75 193 THR A CA 1
ATOM 1424 C C . THR A 1 193 ? -9.379 -2.525 29.723 1.00 92.75 193 THR A C 1
ATOM 1426 O O . THR A 1 193 ? -10.207 -1.911 29.053 1.00 92.75 193 THR A O 1
ATOM 1429 N N . ILE A 1 194 ? -9.714 -3.414 30.648 1.00 89.44 194 ILE A N 1
ATOM 1430 C CA . ILE A 1 194 ? -11.075 -3.868 30.881 1.00 89.44 194 ILE A CA 1
ATOM 1431 C C . ILE A 1 194 ? -11.468 -3.593 32.338 1.00 89.44 194 ILE A C 1
ATOM 1433 O O . ILE A 1 194 ? -10.729 -3.985 33.249 1.00 89.44 194 ILE A O 1
ATOM 1437 N N . PRO A 1 195 ? -12.648 -2.990 32.591 1.00 86.50 195 PRO A N 1
ATOM 1438 C CA . PRO A 1 195 ? -13.102 -2.719 33.946 1.00 86.50 195 PRO A CA 1
ATOM 1439 C C . PRO A 1 195 ? -13.473 -4.023 34.655 1.00 86.50 195 PRO A C 1
ATOM 1441 O O . PRO A 1 195 ? -13.834 -5.019 34.019 1.00 86.50 195 PRO A O 1
ATOM 1444 N N . LYS A 1 196 ? -13.443 -4.028 35.987 1.00 84.19 196 LYS A N 1
ATOM 1445 C CA . LYS A 1 196 ? -14.076 -5.107 36.750 1.00 84.19 196 LYS A CA 1
ATOM 1446 C C . LYS A 1 196 ? -15.589 -5.027 36.577 1.00 84.19 196 LYS A C 1
ATOM 1448 O O . LYS A 1 196 ? -16.179 -3.973 36.780 1.00 84.19 196 LYS A O 1
ATOM 1453 N N . SER A 1 197 ? -16.202 -6.138 36.192 1.00 81.06 197 SER A N 1
ATOM 1454 C CA . SER A 1 197 ? -17.647 -6.259 36.020 1.00 81.06 197 SER A CA 1
ATOM 1455 C C . SER A 1 197 ? -18.057 -7.715 36.208 1.00 81.06 197 SER A C 1
ATOM 1457 O O . SER A 1 197 ? -17.298 -8.617 35.844 1.00 81.06 197 SER A O 1
ATOM 1459 N N . HIS A 1 198 ? -19.257 -7.927 36.744 1.00 80.81 198 HIS A N 1
ATOM 1460 C CA . HIS A 1 198 ? -19.924 -9.232 36.774 1.00 80.81 198 HIS A CA 1
ATOM 1461 C C . HIS A 1 198 ? -20.872 -9.429 35.584 1.00 80.81 198 HIS A C 1
ATOM 1463 O O . HIS A 1 198 ? -21.271 -10.553 35.302 1.00 80.81 198 HIS A O 1
ATOM 1469 N N . GLU A 1 199 ? -21.173 -8.351 34.859 1.00 84.12 199 GLU A N 1
ATOM 1470 C CA . GLU A 1 199 ? -22.019 -8.358 33.668 1.00 84.12 199 GLU A CA 1
ATOM 1471 C C . GLU A 1 199 ? -21.173 -8.452 32.388 1.00 84.12 199 GLU A C 1
ATOM 1473 O O . GLU A 1 199 ? -20.048 -7.914 32.359 1.00 84.12 199 GLU A O 1
ATOM 1478 N N . PRO A 1 200 ? -21.705 -9.074 31.314 1.00 85.81 200 PRO A N 1
ATOM 1479 C CA . PRO A 1 200 ? -21.096 -9.050 29.988 1.00 85.81 200 PRO A CA 1
ATOM 1480 C C . PRO A 1 200 ? -20.654 -7.638 29.602 1.00 85.81 200 PRO A C 1
ATOM 1482 O O . PRO A 1 200 ? -21.358 -6.657 29.836 1.00 85.81 200 PRO A O 1
ATOM 1485 N N . THR A 1 201 ? -19.444 -7.518 29.061 1.00 88.50 201 THR A N 1
ATOM 1486 C CA . THR A 1 201 ? -18.841 -6.215 28.760 1.00 88.50 201 THR A CA 1
ATOM 1487 C C . THR A 1 201 ? -18.525 -6.121 27.276 1.00 88.50 201 THR A C 1
ATOM 1489 O O . THR A 1 201 ? -17.648 -6.834 26.788 1.00 88.50 201 THR A O 1
ATOM 1492 N N . SER A 1 202 ? -19.206 -5.213 26.580 1.00 92.19 202 SER A N 1
ATOM 1493 C CA . SER A 1 202 ? -18.839 -4.773 25.235 1.00 92.19 202 SER A CA 1
ATOM 1494 C C . SER A 1 202 ? -17.530 -3.994 25.270 1.00 92.19 202 SER A C 1
ATOM 1496 O O . SER A 1 202 ? -17.398 -3.024 26.016 1.00 92.19 202 SER A O 1
ATOM 1498 N N . LEU A 1 203 ? -16.548 -4.415 24.484 1.00 93.00 203 LEU A N 1
ATOM 1499 C CA . LEU A 1 203 ? -15.204 -3.853 24.510 1.00 93.00 203 LEU A CA 1
ATOM 1500 C C . LEU A 1 203 ? -15.018 -2.822 23.409 1.00 93.00 203 LEU A C 1
ATOM 1502 O O . LEU A 1 203 ? -14.899 -1.631 23.693 1.00 93.00 203 LEU A O 1
ATOM 1506 N N . VAL A 1 204 ? -14.985 -3.282 22.161 1.00 93.75 204 VAL A N 1
ATOM 1507 C CA . VAL A 1 204 ? -14.606 -2.473 21.003 1.00 93.75 204 VAL A CA 1
ATOM 1508 C C . VAL A 1 204 ? -15.546 -2.773 19.847 1.00 93.75 204 VAL A C 1
ATOM 1510 O O . VAL A 1 204 ? -15.825 -3.935 19.552 1.00 93.75 204 VAL A O 1
ATOM 1513 N N . ARG A 1 205 ? -15.997 -1.716 19.179 1.00 94.56 205 ARG A N 1
ATOM 1514 C CA . ARG A 1 205 ? -16.653 -1.764 17.879 1.00 94.56 205 ARG A CA 1
ATOM 1515 C C . ARG A 1 205 ? -15.625 -1.461 16.806 1.00 94.56 205 ARG A C 1
ATOM 1517 O O . ARG A 1 205 ? -14.896 -0.475 16.911 1.00 94.56 205 ARG A O 1
ATOM 1524 N N . VAL A 1 206 ? -15.569 -2.306 15.785 1.00 93.56 206 VAL A N 1
ATOM 1525 C CA . VAL A 1 206 ? -14.649 -2.141 14.660 1.00 93.56 206 VAL A CA 1
ATOM 1526 C C . VAL A 1 206 ? -15.458 -1.792 13.428 1.00 93.56 206 VAL A C 1
ATOM 1528 O O . VAL A 1 206 ? -16.481 -2.403 13.144 1.00 93.56 206 VAL A O 1
ATOM 1531 N N . THR A 1 207 ? -15.017 -0.784 12.696 1.00 94.50 207 THR A N 1
ATOM 1532 C CA . THR A 1 207 ? -15.610 -0.388 11.425 1.00 94.50 207 THR A CA 1
ATOM 1533 C C . THR A 1 207 ? -14.523 -0.336 10.372 1.00 94.50 207 THR A C 1
ATOM 1535 O O . THR A 1 207 ? -13.430 0.163 10.626 1.00 94.50 207 THR A O 1
ATOM 1538 N N . CYS A 1 208 ? -14.826 -0.847 9.191 1.00 93.56 208 CYS A N 1
ATOM 1539 C CA . CYS A 1 208 ? -13.961 -0.800 8.029 1.00 93.56 208 CYS A CA 1
ATOM 1540 C C . CYS A 1 208 ? -14.582 0.131 6.984 1.00 93.56 208 CYS A C 1
ATOM 1542 O O . CYS A 1 208 ? -15.783 0.062 6.727 1.00 93.56 208 CYS A O 1
ATOM 1544 N N . ALA A 1 209 ? -13.778 0.995 6.379 1.00 94.12 209 ALA A N 1
ATOM 1545 C CA . ALA A 1 209 ? -14.146 1.742 5.185 1.00 94.12 209 ALA A CA 1
ATOM 1546 C C . ALA A 1 209 ? -13.120 1.460 4.089 1.00 94.12 209 ALA A C 1
ATOM 1548 O O . ALA A 1 209 ? -11.933 1.384 4.387 1.00 94.12 209 ALA A O 1
ATOM 1549 N N . TYR A 1 210 ? -13.562 1.282 2.849 1.00 93.31 210 TYR A N 1
ATOM 1550 C CA . TYR A 1 210 ? -12.682 1.057 1.703 1.00 93.31 210 TYR A CA 1
ATOM 1551 C C . TYR A 1 210 ? -13.339 1.510 0.397 1.00 93.31 210 TYR A C 1
ATOM 1553 O O . TYR A 1 210 ? -14.542 1.756 0.355 1.00 93.31 210 TYR A O 1
ATOM 1561 N N . ARG A 1 211 ? -12.565 1.595 -0.682 1.00 91.00 211 ARG A N 1
ATOM 1562 C CA . ARG A 1 211 ? -13.025 1.851 -2.050 1.00 91.00 211 ARG A CA 1
ATOM 1563 C C . ARG A 1 211 ? -12.996 0.560 -2.871 1.00 91.00 211 ARG A C 1
ATOM 1565 O O . ARG A 1 211 ? -11.975 -0.126 -2.921 1.00 91.00 211 ARG A O 1
ATOM 1572 N N . ASP A 1 212 ? -14.116 0.232 -3.508 1.00 90.19 212 ASP A N 1
ATOM 1573 C CA . ASP A 1 212 ? -14.228 -0.880 -4.460 1.00 90.19 212 ASP A CA 1
ATOM 1574 C C . ASP A 1 212 ? -13.599 -0.457 -5.805 1.00 90.19 212 ASP A C 1
ATOM 1576 O O . ASP A 1 212 ? -14.112 0.470 -6.438 1.00 90.19 212 ASP A O 1
ATOM 1580 N N . PRO A 1 213 ? -12.512 -1.102 -6.274 1.00 86.62 213 PRO A N 1
ATOM 1581 C CA . PRO A 1 213 ? -11.819 -0.710 -7.503 1.00 86.62 213 PRO A CA 1
ATOM 1582 C C . PRO A 1 213 ? -12.618 -0.982 -8.787 1.00 86.62 213 PRO A C 1
ATOM 1584 O O . PRO A 1 213 ? -12.255 -0.466 -9.846 1.00 86.62 213 PRO A O 1
ATOM 1587 N N . VAL A 1 214 ? -13.669 -1.805 -8.737 1.00 86.50 214 VAL A N 1
ATOM 1588 C CA . VAL A 1 214 ? -14.525 -2.124 -9.890 1.00 86.50 214 VAL A CA 1
ATOM 1589 C C . VAL A 1 214 ? -15.657 -1.110 -10.010 1.00 86.50 214 VAL A C 1
ATOM 1591 O O . VAL A 1 214 ? -15.962 -0.658 -11.114 1.00 86.50 214 VAL A O 1
ATOM 1594 N N . LYS A 1 215 ? -16.283 -0.755 -8.883 1.00 86.94 215 LYS A N 1
ATOM 1595 C CA . LYS A 1 215 ? -17.417 0.186 -8.847 1.00 86.94 215 LYS A CA 1
ATOM 1596 C C . LYS A 1 215 ? -17.003 1.641 -8.671 1.00 86.94 215 LYS A C 1
ATOM 1598 O O . LYS A 1 215 ? -17.789 2.526 -8.985 1.00 86.94 215 LYS A O 1
ATOM 1603 N N . ASP A 1 216 ? -15.786 1.873 -8.189 1.00 84.56 216 ASP A N 1
ATOM 1604 C CA . ASP A 1 216 ? -15.279 3.186 -7.788 1.00 84.56 216 ASP A CA 1
ATOM 1605 C C . ASP A 1 216 ? -16.137 3.850 -6.688 1.00 84.56 216 ASP A C 1
ATOM 1607 O O . ASP A 1 216 ? -16.335 5.066 -6.647 1.00 84.56 216 ASP A O 1
ATOM 1611 N N . GLU A 1 217 ? -16.651 3.029 -5.769 1.00 89.50 217 GLU A N 1
ATOM 1612 C CA . GLU A 1 217 ? -17.539 3.442 -4.680 1.00 89.50 217 GLU A CA 1
ATOM 1613 C C . GLU A 1 217 ? -16.882 3.234 -3.316 1.00 89.50 217 GLU A C 1
ATOM 1615 O O . GLU A 1 217 ? -16.195 2.238 -3.085 1.00 89.50 217 GLU A O 1
ATOM 1620 N N . ALA A 1 218 ? -17.130 4.167 -2.394 1.00 91.38 218 ALA A N 1
ATOM 1621 C CA . ALA A 1 218 ? -16.745 4.017 -0.998 1.00 91.38 218 ALA A CA 1
ATOM 1622 C C . ALA A 1 218 ? -17.760 3.125 -0.269 1.00 91.38 218 ALA A C 1
ATOM 1624 O O . ALA A 1 218 ? -18.952 3.431 -0.209 1.00 91.38 218 ALA A O 1
ATOM 1625 N N . ILE A 1 219 ? -17.272 2.036 0.311 1.00 93.69 219 ILE A N 1
ATOM 1626 C CA . ILE A 1 219 ? -18.035 1.053 1.069 1.00 93.69 219 ILE A CA 1
ATOM 1627 C C . ILE A 1 219 ? -17.636 1.163 2.536 1.00 93.69 219 ILE A C 1
ATOM 1629 O O . ILE A 1 219 ? -16.458 1.242 2.877 1.00 93.69 219 ILE A O 1
ATOM 1633 N N . LYS A 1 220 ? -18.634 1.138 3.418 1.00 94.00 220 LYS A N 1
ATOM 1634 C CA . LYS A 1 220 ? -18.443 1.070 4.865 1.00 94.00 220 LYS A CA 1
ATOM 1635 C C . LYS A 1 220 ? -19.062 -0.220 5.384 1.00 94.00 220 LYS A C 1
ATOM 1637 O O . LYS A 1 220 ? -20.231 -0.492 5.124 1.00 94.00 220 LYS A O 1
ATOM 1642 N N . VAL A 1 221 ? -18.271 -0.999 6.107 1.00 91.75 221 VAL A N 1
ATOM 1643 C CA . VAL A 1 221 ? -18.661 -2.267 6.718 1.00 91.75 221 VAL A CA 1
ATOM 1644 C C . VAL A 1 221 ? -18.525 -2.123 8.223 1.00 91.75 221 VAL A C 1
ATOM 1646 O O . VAL A 1 221 ? -17.445 -1.832 8.737 1.00 91.75 221 VAL A O 1
ATOM 1649 N N . GLU A 1 222 ? -19.624 -2.319 8.938 1.00 89.44 222 GLU A N 1
ATOM 1650 C CA . GLU A 1 222 ? -19.589 -2.446 10.391 1.00 89.44 222 GLU A CA 1
ATOM 1651 C C . GLU A 1 222 ? -19.200 -3.884 10.736 1.00 89.44 222 GLU A C 1
ATOM 1653 O O . GLU A 1 222 ? -19.825 -4.833 10.262 1.00 89.44 222 GLU A O 1
ATOM 1658 N N . GLY A 1 223 ? -18.114 -4.036 11.490 1.00 79.88 223 GLY A N 1
ATOM 1659 C CA . GLY A 1 223 ? -17.691 -5.321 12.026 1.00 79.88 223 GLY A CA 1
ATOM 1660 C C . GLY A 1 223 ? -18.434 -5.656 13.315 1.00 79.88 223 GLY A C 1
ATOM 1661 O O . GLY A 1 223 ? -19.120 -4.815 13.902 1.00 79.88 223 GLY A O 1
ATOM 1662 N N . ASP A 1 224 ? -18.250 -6.888 13.777 1.00 78.06 224 ASP A N 1
ATOM 1663 C CA . ASP A 1 224 ? -18.868 -7.351 15.013 1.00 78.06 224 ASP A CA 1
ATOM 1664 C C . ASP A 1 224 ? -18.313 -6.612 16.240 1.00 78.06 224 ASP A C 1
ATOM 1666 O O . ASP A 1 224 ? -17.124 -6.291 16.345 1.00 78.06 224 ASP A O 1
ATOM 1670 N N . GLU A 1 225 ? -19.193 -6.354 17.204 1.00 86.00 225 GLU A N 1
ATOM 1671 C CA . GLU A 1 225 ? -18.813 -5.793 18.495 1.00 86.00 225 GLU A CA 1
ATOM 1672 C C . GLU A 1 225 ? -18.178 -6.876 19.377 1.00 86.00 225 GLU A C 1
ATOM 1674 O O . GLU A 1 225 ? -18.800 -7.891 19.703 1.00 86.00 225 GLU A O 1
ATOM 1679 N N . VAL A 1 226 ? -16.936 -6.653 19.810 1.00 85.12 226 VAL A N 1
ATOM 1680 C CA . VAL A 1 226 ? -16.219 -7.624 20.643 1.00 85.12 226 VAL A CA 1
ATOM 1681 C C . VAL A 1 226 ? -16.768 -7.567 22.063 1.00 85.12 226 VAL A C 1
ATOM 1683 O O . VAL A 1 226 ? -16.541 -6.594 22.782 1.00 85.12 226 VAL A O 1
ATOM 1686 N N . THR A 1 227 ? -17.459 -8.622 22.488 1.00 85.31 227 THR A N 1
ATOM 1687 C CA . THR A 1 227 ? -18.038 -8.743 23.833 1.00 85.31 227 THR A CA 1
ATOM 1688 C C . THR A 1 227 ? -17.371 -9.875 24.596 1.00 85.31 227 THR A C 1
ATOM 1690 O O . THR A 1 227 ? -17.154 -10.957 24.055 1.00 85.31 227 THR A O 1
ATOM 1693 N N . ILE A 1 228 ? -17.085 -9.652 25.877 1.00 86.19 228 ILE A N 1
ATOM 1694 C CA . ILE A 1 228 ? -16.631 -10.713 26.778 1.00 86.19 228 ILE A CA 1
ATOM 1695 C C . ILE A 1 228 ? -17.718 -11.081 27.782 1.00 86.19 228 ILE A C 1
ATOM 1697 O O . ILE A 1 228 ? -18.357 -10.217 28.390 1.00 86.19 228 ILE A O 1
ATOM 1701 N N . 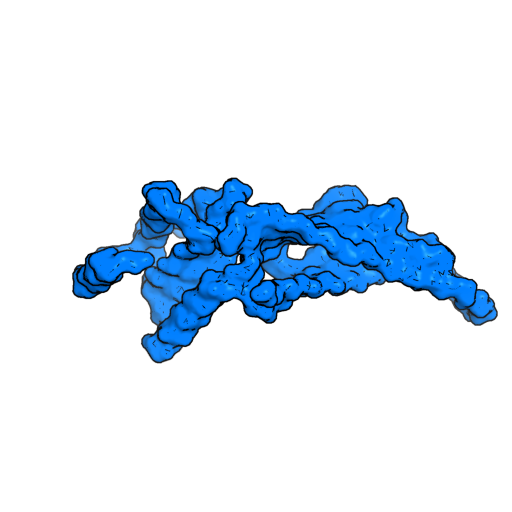MET A 1 229 ? -17.887 -12.383 27.990 1.00 80.31 229 MET A N 1
ATOM 1702 C CA . MET A 1 229 ? -18.684 -12.914 29.090 1.00 80.31 229 MET A CA 1
ATOM 1703 C C . MET A 1 229 ? -17.856 -12.873 30.372 1.00 80.31 229 MET A C 1
ATOM 1705 O O . MET A 1 229 ? -16.654 -13.144 30.364 1.00 80.31 229 MET A O 1
ATOM 1709 N N . ARG A 1 230 ? -18.496 -12.532 31.488 1.00 78.12 230 ARG A N 1
ATOM 1710 C CA . ARG A 1 230 ? -17.868 -12.554 32.811 1.00 78.12 230 ARG A CA 1
ATOM 1711 C C . ARG A 1 230 ? -18.338 -13.790 33.556 1.00 78.12 230 ARG A C 1
ATOM 1713 O O . ARG A 1 230 ? -19.525 -14.104 33.538 1.00 78.12 230 ARG A O 1
ATOM 1720 N N . SER A 1 231 ? -17.411 -14.498 34.199 1.00 63.44 231 SER A N 1
ATOM 1721 C CA . SER A 1 231 ? -17.783 -15.619 35.062 1.00 63.44 231 SER A CA 1
ATOM 1722 C C . SER A 1 231 ? -18.575 -15.097 36.260 1.00 63.44 231 SER A C 1
ATOM 1724 O O . SER A 1 231 ? -18.107 -14.220 36.987 1.00 63.44 231 SER A O 1
ATOM 1726 N N . THR A 1 232 ? -19.773 -15.640 36.465 1.00 53.62 232 THR A N 1
ATOM 1727 C CA . THR A 1 232 ? -20.669 -15.297 37.581 1.00 53.62 232 THR A CA 1
ATOM 1728 C C . THR A 1 232 ? -20.361 -16.097 38.854 1.00 53.62 232 THR A C 1
ATOM 1730 O O . THR A 1 232 ? -20.965 -15.853 39.894 1.00 53.62 232 THR A O 1
ATOM 1733 N N . ALA A 1 233 ? -19.424 -17.050 38.803 1.00 48.59 233 ALA A N 1
ATOM 1734 C CA . ALA A 1 233 ? -19.117 -17.942 39.916 1.00 48.59 233 ALA A CA 1
ATOM 1735 C C . ALA A 1 233 ? -17.778 -17.576 40.568 1.00 48.59 233 ALA A C 1
ATOM 1737 O O . ALA A 1 233 ? -16.725 -18.075 40.179 1.00 48.59 233 ALA A O 1
ATOM 1738 N N . ALA A 1 234 ? -17.828 -16.733 41.597 1.00 46.28 234 ALA A N 1
ATOM 1739 C CA . ALA A 1 234 ? -16.822 -16.776 42.648 1.00 46.28 234 ALA A CA 1
ATOM 1740 C C . ALA A 1 234 ? -17.250 -17.869 43.638 1.00 46.28 234 ALA A C 1
ATOM 1742 O O . ALA A 1 234 ? -18.025 -17.619 44.560 1.00 46.28 234 ALA A O 1
ATOM 1743 N N . THR A 1 235 ? -16.792 -19.106 43.444 1.00 43.91 235 THR A N 1
ATOM 1744 C CA . THR A 1 235 ? -16.657 -20.007 44.594 1.00 43.91 235 THR A CA 1
ATOM 1745 C C . THR A 1 235 ? -15.614 -19.381 45.518 1.00 43.91 235 THR A C 1
ATOM 1747 O O . THR A 1 235 ? -14.557 -18.992 45.018 1.00 43.91 235 THR A O 1
ATOM 1750 N N . PRO A 1 236 ? -15.876 -19.232 46.829 1.00 44.44 236 PRO A N 1
ATOM 1751 C CA . PRO A 1 236 ? -14.909 -18.659 47.750 1.00 44.44 236 PRO A CA 1
ATOM 1752 C C . PRO A 1 236 ? -13.822 -19.704 48.012 1.00 44.44 236 PRO A C 1
ATOM 1754 O O . PRO A 1 236 ? -13.811 -20.367 49.044 1.00 44.44 236 PRO A O 1
ATOM 1757 N N . GLU A 1 237 ? -12.922 -19.898 47.054 1.00 47.91 237 GLU A N 1
ATOM 1758 C CA . GLU A 1 237 ? -11.609 -20.425 47.383 1.00 47.91 237 GLU A CA 1
ATOM 1759 C C . GLU A 1 237 ? -10.850 -19.306 48.086 1.00 47.91 237 GLU A C 1
ATOM 1761 O O . GLU A 1 237 ? -10.887 -18.150 47.670 1.00 47.91 237 GLU A O 1
ATOM 1766 N N . SER A 1 238 ? -10.235 -19.638 49.217 1.00 45.09 238 SER A N 1
ATOM 1767 C CA . SER A 1 238 ? -9.449 -18.723 50.034 1.00 45.09 238 SER A CA 1
ATOM 1768 C C . SER A 1 238 ? -8.288 -18.159 49.215 1.00 45.09 238 SER A C 1
ATOM 1770 O O . SER A 1 238 ? -7.219 -18.766 49.141 1.00 45.09 238 SER A O 1
ATOM 1772 N N . VAL A 1 239 ? -8.503 -17.013 48.575 1.00 49.09 239 VAL A N 1
ATOM 1773 C CA . VAL A 1 239 ? -7.456 -16.304 47.848 1.00 49.09 239 VAL A CA 1
ATOM 1774 C C . VAL A 1 239 ? -6.587 -15.554 48.867 1.00 49.09 239 VAL A C 1
ATOM 1776 O O . VAL A 1 239 ? -7.098 -14.904 49.778 1.00 49.09 239 VAL A O 1
ATOM 1779 N N . SER A 1 240 ? -5.264 -15.706 48.756 1.00 47.34 240 SER A N 1
ATOM 1780 C CA . SER A 1 240 ? -4.266 -15.042 49.608 1.00 47.34 240 SER A CA 1
ATOM 1781 C C . SER A 1 240 ? -4.401 -13.512 49.552 1.00 47.34 240 SER A C 1
ATOM 1783 O O . SER A 1 240 ? -4.580 -12.943 48.477 1.00 47.34 240 SER A O 1
ATOM 1785 N N . ILE A 1 241 ? -4.226 -12.845 50.700 1.00 53.62 241 ILE A N 1
ATOM 1786 C CA . ILE A 1 241 ? -4.282 -11.378 50.884 1.00 53.62 241 ILE A CA 1
ATOM 1787 C C . ILE A 1 241 ? -3.296 -10.632 49.954 1.00 53.62 241 ILE A C 1
ATOM 1789 O O . ILE A 1 241 ? -3.504 -9.464 49.627 1.00 53.62 241 ILE A O 1
ATOM 1793 N N . GLU A 1 242 ? -2.237 -11.296 49.484 1.00 50.19 242 GLU A N 1
ATOM 1794 C CA . GLU A 1 242 ? -1.285 -10.729 48.517 1.00 50.19 242 GLU A CA 1
ATOM 1795 C C . GLU A 1 242 ? -1.877 -10.586 47.106 1.00 50.19 242 GLU A C 1
ATOM 1797 O O . GLU A 1 242 ? -1.560 -9.623 46.412 1.00 50.19 242 GLU A O 1
ATOM 1802 N N . VAL A 1 243 ? -2.808 -11.461 46.715 1.00 49.56 243 VAL A N 1
ATOM 1803 C CA . VAL A 1 243 ? -3.493 -11.412 45.409 1.00 49.56 243 VAL A CA 1
ATOM 1804 C C . VAL A 1 243 ? -4.555 -10.304 45.389 1.00 49.56 243 VAL A C 1
ATOM 1806 O O . VAL A 1 243 ? -4.809 -9.698 44.349 1.00 49.56 243 VAL A O 1
ATOM 1809 N N . ASP A 1 244 ? -5.128 -9.963 46.547 1.00 46.31 244 ASP A N 1
ATOM 1810 C CA . ASP A 1 244 ? -6.090 -8.862 46.666 1.00 46.31 244 ASP A CA 1
ATOM 1811 C C . ASP A 1 244 ? -5.454 -7.477 46.486 1.00 46.31 244 ASP A C 1
ATOM 1813 O O . ASP A 1 244 ? -6.102 -6.577 45.949 1.00 46.31 244 ASP A O 1
ATOM 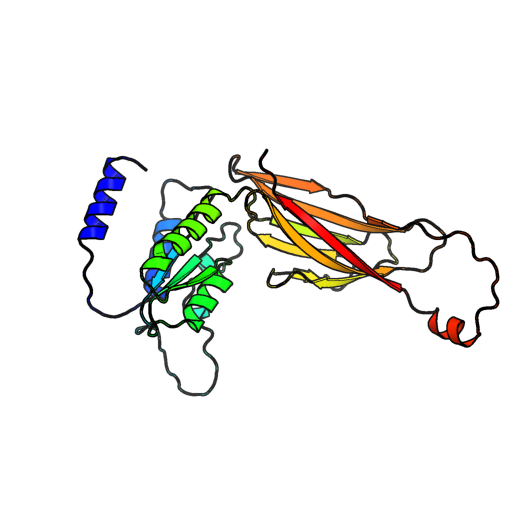1817 N N . ARG A 1 245 ? -4.172 -7.306 46.841 1.00 47.38 245 ARG A N 1
ATOM 1818 C CA . ARG A 1 245 ? -3.434 -6.058 46.561 1.00 47.38 245 ARG A CA 1
ATOM 1819 C C . ARG A 1 245 ? -3.131 -5.864 45.077 1.00 47.38 245 ARG A C 1
ATOM 1821 O O . ARG A 1 245 ? -3.042 -4.727 44.626 1.00 47.38 245 ARG A O 1
ATOM 1828 N N . GLU A 1 246 ? -2.993 -6.947 44.319 1.00 43.78 246 GLU A N 1
ATOM 1829 C CA . GLU A 1 246 ? -2.730 -6.903 42.873 1.00 43.78 246 GLU A CA 1
ATOM 1830 C C . GLU A 1 246 ? -4.030 -6.799 42.052 1.00 43.78 246 GLU A C 1
ATOM 1832 O O . GLU A 1 246 ? -4.049 -6.292 40.928 1.00 43.78 246 GLU A O 1
ATOM 1837 N N . ASN A 1 247 ? -5.153 -7.176 42.668 1.00 46.28 247 ASN A N 1
ATOM 1838 C CA . ASN A 1 247 ? -6.485 -7.107 42.088 1.00 46.28 247 ASN A CA 1
ATOM 1839 C C . ASN A 1 247 ? -7.014 -5.676 41.890 1.00 46.28 247 ASN A C 1
ATOM 1841 O O . ASN A 1 247 ? -8.010 -5.534 41.199 1.00 46.28 247 ASN A O 1
ATOM 1845 N N . GLU A 1 248 ? -6.443 -4.598 42.432 1.00 43.56 248 GLU A N 1
ATOM 1846 C CA . GLU A 1 248 ? -6.995 -3.237 42.224 1.00 43.56 248 GLU A CA 1
ATOM 1847 C C . GLU A 1 248 ? -6.797 -2.672 40.801 1.00 43.56 248 GLU A C 1
ATOM 1849 O O . GLU A 1 248 ? -7.362 -1.631 40.461 1.00 43.56 248 GLU A O 1
ATOM 1854 N N . THR A 1 249 ? -6.065 -3.376 39.934 1.00 54.03 249 THR A N 1
ATOM 1855 C CA . THR A 1 249 ? -5.704 -2.887 38.597 1.00 54.03 249 THR A CA 1
ATOM 1856 C C . THR A 1 249 ? -6.606 -3.486 37.516 1.00 54.03 249 THR A C 1
ATOM 1858 O O . THR A 1 249 ? -6.881 -4.683 37.497 1.00 54.03 249 THR A O 1
ATOM 1861 N N . ALA A 1 250 ? -7.079 -2.655 36.590 1.00 62.59 250 ALA A N 1
ATOM 1862 C CA . ALA A 1 250 ? -7.857 -3.103 35.441 1.00 62.59 250 ALA A CA 1
ATOM 1863 C C . ALA A 1 250 ? -7.048 -4.074 34.547 1.00 62.59 250 ALA A C 1
ATOM 1865 O O . ALA A 1 250 ? -5.841 -3.904 34.358 1.00 62.59 250 ALA A O 1
ATOM 1866 N N . TYR A 1 251 ? -7.705 -5.107 34.008 1.00 79.38 251 TYR A N 1
ATOM 1867 C CA . TYR A 1 251 ? -7.036 -6.184 33.264 1.00 79.38 251 TYR A CA 1
ATOM 1868 C C . TYR A 1 251 ? -6.709 -5.747 31.837 1.00 79.38 251 TYR A C 1
ATOM 1870 O O . TYR A 1 251 ? -7.556 -5.150 31.174 1.00 79.38 251 TYR A O 1
ATOM 1878 N N . LYS A 1 252 ? -5.518 -6.093 31.338 1.00 83.94 252 LYS A N 1
ATOM 1879 C CA . LYS A 1 252 ? -5.165 -5.919 29.923 1.00 83.94 252 LYS A CA 1
ATOM 1880 C C . LYS A 1 252 ? -5.523 -7.171 29.130 1.00 83.94 252 LYS A C 1
ATOM 1882 O O . LYS A 1 252 ? -5.094 -8.263 29.494 1.00 83.94 252 LYS A O 1
ATOM 1887 N N . LEU A 1 253 ? -6.256 -7.004 28.036 1.00 84.25 253 LEU A N 1
ATOM 1888 C CA . LEU A 1 253 ? -6.654 -8.084 27.138 1.00 84.25 253 LEU A CA 1
ATOM 1889 C C . LEU A 1 253 ? -6.154 -7.810 25.710 1.00 84.25 253 LEU A C 1
ATOM 1891 O O . LEU A 1 253 ? -6.442 -6.735 25.173 1.00 84.25 253 LEU A O 1
ATOM 1895 N N . PRO A 1 254 ? -5.429 -8.755 25.083 1.00 85.00 254 PRO A N 1
ATOM 1896 C CA . PRO A 1 254 ? -5.136 -8.706 23.657 1.00 85.00 254 PRO A CA 1
ATOM 1897 C C . PRO A 1 254 ? -6.356 -9.137 22.823 1.00 85.00 254 PRO A C 1
ATOM 1899 O O . PRO A 1 254 ? -7.006 -10.130 23.142 1.00 85.00 254 PRO A O 1
ATOM 1902 N N . ILE A 1 255 ? -6.642 -8.418 21.738 1.00 84.12 255 ILE A N 1
ATOM 1903 C CA . ILE A 1 255 ? -7.690 -8.735 20.756 1.00 84.12 255 ILE A CA 1
ATOM 1904 C C . ILE A 1 255 ? -7.044 -8.739 19.369 1.00 84.12 255 ILE A C 1
ATOM 1906 O O . ILE A 1 255 ? -6.486 -7.723 18.957 1.00 84.12 255 ILE A O 1
ATOM 1910 N N . LEU A 1 256 ? -7.108 -9.869 18.660 1.00 85.44 256 LEU A N 1
ATOM 1911 C CA . LEU A 1 256 ? -6.644 -9.991 17.277 1.00 85.44 256 LEU A CA 1
ATOM 1912 C C . LEU A 1 256 ? -7.817 -9.741 16.324 1.00 85.44 256 LEU A C 1
ATOM 1914 O O . LEU A 1 256 ? -8.869 -10.361 16.469 1.00 85.44 256 LEU A O 1
ATOM 1918 N N . LEU A 1 257 ? -7.636 -8.827 15.377 1.00 81.81 257 LEU A N 1
ATOM 1919 C CA . LEU A 1 257 ? -8.587 -8.544 14.309 1.00 81.81 257 LEU A CA 1
ATOM 1920 C C . LEU A 1 257 ? -8.004 -9.027 12.985 1.00 81.81 257 LEU A C 1
ATOM 1922 O O . LEU A 1 257 ? -6.952 -8.526 12.595 1.00 81.81 257 LEU A O 1
ATOM 1926 N N . SER A 1 258 ? -8.707 -9.929 12.300 1.00 83.12 258 SER A N 1
ATOM 1927 C CA . SER A 1 258 ? -8.261 -10.517 11.032 1.00 83.12 258 SER A CA 1
ATOM 1928 C C . SER A 1 258 ? -9.150 -10.062 9.878 1.00 83.12 258 SER A C 1
ATOM 1930 O O . SER A 1 258 ? -10.343 -10.372 9.807 1.00 83.12 258 SER A O 1
ATOM 1932 N N . LEU A 1 259 ? -8.564 -9.301 8.962 1.00 78.31 259 LEU A N 1
ATOM 1933 C CA . LEU A 1 259 ? -9.208 -8.799 7.757 1.00 78.31 259 LEU A CA 1
ATOM 1934 C C . LEU A 1 259 ? -9.015 -9.772 6.609 1.00 78.31 259 LEU A C 1
ATOM 1936 O O . LEU A 1 259 ? -7.884 -10.127 6.312 1.00 78.31 259 LEU A O 1
ATOM 1940 N N . HIS A 1 260 ? -10.104 -10.134 5.936 1.00 83.00 260 HIS A N 1
ATOM 1941 C CA . HIS A 1 260 ? -10.076 -11.045 4.796 1.00 83.00 260 HIS A CA 1
ATOM 1942 C C . HIS A 1 260 ? -10.632 -10.351 3.557 1.00 83.00 260 HIS A C 1
ATOM 1944 O O . HIS A 1 260 ? -11.812 -9.990 3.526 1.00 83.00 260 HIS A O 1
ATOM 1950 N N . ALA A 1 261 ? -9.810 -10.206 2.523 1.00 77.69 261 ALA A N 1
ATOM 1951 C CA . ALA A 1 261 ? -10.257 -9.732 1.222 1.00 77.69 261 ALA A CA 1
ATOM 1952 C C . ALA A 1 261 ? -10.642 -10.930 0.349 1.00 77.69 261 ALA A C 1
ATOM 1954 O O . ALA A 1 261 ? -9.788 -11.675 -0.119 1.00 77.69 261 ALA A O 1
ATOM 1955 N N . ARG A 1 262 ? -11.943 -11.145 0.138 1.00 75.38 262 ARG A N 1
ATOM 1956 C CA . ARG A 1 262 ? -12.446 -12.217 -0.734 1.00 75.38 262 ARG A CA 1
ATOM 1957 C C . ARG A 1 262 ? -12.899 -11.641 -2.066 1.00 75.38 262 ARG A C 1
ATOM 1959 O O . ARG A 1 262 ? -13.505 -10.572 -2.095 1.00 75.38 262 ARG A O 1
ATOM 1966 N N . CYS A 1 263 ? -12.655 -12.371 -3.150 1.00 58.22 263 CYS A N 1
ATOM 1967 C CA . CYS A 1 263 ? -13.331 -12.089 -4.412 1.00 58.22 263 CYS A CA 1
ATOM 1968 C C . CYS A 1 263 ? -14.834 -12.372 -4.256 1.00 58.22 263 CYS A C 1
ATOM 1970 O O . CYS A 1 263 ? -15.209 -13.427 -3.737 1.00 58.22 263 CYS A O 1
ATOM 1972 N N . CYS A 1 264 ? -15.671 -11.422 -4.675 1.00 52.53 264 CYS A N 1
ATOM 1973 C CA . CYS A 1 264 ? -17.121 -11.602 -4.784 1.00 52.53 264 CYS A CA 1
ATOM 1974 C C . CYS A 1 264 ? -17.492 -12.563 -5.920 1.00 52.53 264 CYS A C 1
ATOM 1976 O O . CYS A 1 264 ? -16.802 -12.535 -6.965 1.00 52.53 264 CYS A O 1
#

pLDDT: mean 82.63, std 15.23, range [38.47, 96.75]

InterPro domains:
  IPR002035 von Willebrand factor, type A [PF00092] (3-127)
  IPR002035 von Willebrand factor, type A [PS50234] (1-130)
  IPR036465 von Willebrand factor A-like domain superfamily [G3DSA:3.40.50.410] (1-131)
  IPR036465 von Willebrand factor A-like domain superfamily [SSF53300] (6-130)
  IPR051266 Calcium-activated chloride channel regulator [PTHR10579] (1-248)

Radius of gyration: 24.7 Å; chains: 1; bounding box: 51×38×83 Å

Sequence (264 aa):
MSHHGRQQALQAINSLGAGGGTNIADALKKAMKVIEDRRYKNSVCSVILLSDGQDTYNVSSNVQGTSTSNRSLVPSSILNDDGHRVSLHAFGFGADHDSDALHSIAEASGGTFSFIEDEGVIQDAFAQCIGGLLSIVVQEMQLSMECVNPGVQLCSIKCGSYPSKLASDGRHGSVDIGHLYADEERDVLLTVTIPKSHEPTSLVRVTCAYRDPVKDEAIKVEGDEVTIMRSTAATPESVSIEVDRENETAYKLPILLSLHARCC

Organism: NCBI:txid191504